Protein AF-A0A3D4UMM9-F1 (afdb_monomer_lite)

Structure (mmCIF, N/CA/C/O backbone):
data_AF-A0A3D4UMM9-F1
#
_entry.id   AF-A0A3D4UMM9-F1
#
loop_
_atom_site.group_PDB
_atom_site.id
_atom_site.type_symbol
_atom_site.label_atom_id
_atom_site.label_alt_id
_atom_site.label_comp_id
_atom_site.label_asym_id
_atom_site.label_entity_id
_atom_site.label_seq_id
_atom_site.pdbx_PDB_ins_code
_atom_site.Cartn_x
_atom_site.Cartn_y
_atom_site.Cartn_z
_atom_site.occupancy
_atom_site.B_iso_or_equiv
_atom_site.auth_seq_id
_atom_site.auth_comp_id
_atom_site.auth_asym_id
_atom_site.auth_atom_id
_atom_site.pdbx_PDB_model_num
ATOM 1 N N . MET A 1 1 ? -16.197 45.024 15.447 1.00 60.19 1 MET A N 1
ATOM 2 C CA . MET A 1 1 ? -17.043 43.822 15.650 1.00 60.19 1 MET A CA 1
ATOM 3 C C . MET A 1 1 ? -17.243 42.961 14.398 1.00 60.19 1 MET A C 1
ATOM 5 O O . MET A 1 1 ? -16.761 41.840 14.410 1.00 60.19 1 MET A O 1
ATOM 9 N N . ARG A 1 2 ? -17.871 43.421 13.297 1.00 57.34 2 ARG A N 1
ATOM 10 C CA . ARG A 1 2 ? -18.119 42.563 12.101 1.00 57.34 2 ARG A CA 1
ATOM 11 C C . ARG A 1 2 ? -16.862 41.924 11.481 1.00 57.34 2 ARG A C 1
ATOM 13 O O . ARG A 1 2 ? -16.929 40.807 10.986 1.00 57.34 2 ARG A O 1
ATOM 20 N N . GLN A 1 3 ? -15.723 42.611 11.525 1.00 61.31 3 GLN A N 1
ATOM 21 C CA . GLN A 1 3 ? -14.451 42.122 10.976 1.00 61.31 3 GLN A CA 1
ATOM 22 C C . GLN A 1 3 ? -13.797 41.044 11.864 1.00 61.31 3 GLN A C 1
ATOM 24 O O . GLN A 1 3 ? -13.242 40.081 11.352 1.00 61.31 3 GLN A O 1
ATOM 29 N N . GLN A 1 4 ? -13.956 41.152 13.187 1.00 67.88 4 GLN A N 1
ATOM 30 C CA . GLN A 1 4 ? -13.456 40.170 14.160 1.00 67.88 4 GLN A CA 1
ATOM 31 C C . GLN A 1 4 ? -14.242 38.852 14.095 1.00 67.88 4 GLN A C 1
ATOM 33 O O . GLN A 1 4 ? -13.645 37.789 14.194 1.00 67.88 4 GLN A O 1
ATOM 38 N N . ILE A 1 5 ? -15.556 38.912 13.835 1.00 71.38 5 ILE A N 1
ATOM 39 C CA . ILE A 1 5 ? -16.399 37.716 13.646 1.00 71.38 5 ILE A CA 1
ATOM 40 C C . ILE A 1 5 ? -16.002 36.952 12.373 1.00 71.38 5 ILE A C 1
ATOM 42 O O . ILE A 1 5 ? -15.966 35.728 12.383 1.00 71.38 5 ILE A O 1
ATOM 46 N N . ARG A 1 6 ? -15.648 37.655 11.286 1.00 66.69 6 ARG A N 1
ATOM 47 C CA . ARG A 1 6 ? -15.187 37.020 10.035 1.00 66.69 6 ARG A CA 1
ATOM 48 C C . ARG A 1 6 ? -13.832 36.331 10.192 1.00 66.69 6 ARG A C 1
ATOM 50 O O . ARG A 1 6 ? -13.661 35.228 9.690 1.00 66.69 6 ARG A O 1
ATOM 57 N N . ILE A 1 7 ? -12.894 36.961 10.901 1.00 71.81 7 ILE A N 1
ATOM 58 C CA . ILE A 1 7 ? -11.571 36.379 11.172 1.00 71.81 7 ILE A CA 1
ATOM 59 C C . ILE A 1 7 ? -11.702 35.163 12.099 1.00 71.81 7 ILE A C 1
ATOM 61 O O . ILE A 1 7 ? -11.123 34.122 11.814 1.00 71.81 7 ILE A O 1
ATOM 65 N N . ALA A 1 8 ? -12.519 35.254 13.153 1.00 68.12 8 ALA A N 1
ATOM 66 C CA . ALA A 1 8 ? -12.782 34.127 14.046 1.00 68.12 8 ALA A CA 1
ATOM 67 C C . ALA A 1 8 ? -13.467 32.955 13.322 1.00 68.12 8 ALA A C 1
ATOM 69 O O . ALA A 1 8 ? -13.093 31.808 13.541 1.00 68.12 8 ALA A O 1
ATOM 70 N N . ALA A 1 9 ? -14.416 33.235 12.420 1.00 66.38 9 ALA A N 1
ATOM 71 C CA . ALA A 1 9 ? -15.058 32.209 11.602 1.00 66.38 9 ALA A CA 1
ATOM 72 C C . ALA A 1 9 ? -14.062 31.519 10.657 1.00 66.38 9 ALA A C 1
ATOM 74 O O . ALA A 1 9 ? -14.084 30.298 10.570 1.00 66.38 9 ALA A O 1
ATOM 75 N N . LEU A 1 10 ? -13.157 32.275 10.020 1.00 63.69 10 LEU A N 1
ATOM 76 C CA . LEU A 1 10 ? -12.131 31.725 9.127 1.00 63.69 10 LEU A CA 1
ATOM 77 C C . LEU A 1 10 ? -11.122 30.840 9.882 1.00 63.69 10 LEU A C 1
ATOM 79 O O . LEU A 1 10 ? -10.806 29.745 9.420 1.00 63.69 10 LEU A O 1
ATOM 83 N N . ILE A 1 11 ? -10.664 31.283 11.061 1.00 63.22 11 ILE A N 1
ATOM 84 C CA . ILE A 1 11 ? -9.764 30.516 11.940 1.00 63.22 11 ILE A CA 1
ATOM 85 C C . ILE A 1 11 ? -10.460 29.248 12.451 1.00 63.22 11 ILE A C 1
ATOM 87 O O . ILE A 1 11 ? -9.853 28.180 12.453 1.00 63.22 11 ILE A O 1
ATOM 91 N N . ALA A 1 12 ? -11.740 29.333 12.824 1.00 58.06 12 ALA A N 1
ATOM 92 C CA . ALA A 1 12 ? -12.516 28.172 13.252 1.00 58.06 12 ALA A CA 1
ATOM 93 C C . ALA A 1 12 ? -12.713 27.156 12.113 1.00 58.06 12 ALA A C 1
ATOM 95 O O . ALA A 1 12 ? -12.539 25.964 12.336 1.00 58.06 12 ALA A O 1
ATOM 96 N N . THR A 1 13 ? -12.999 27.598 10.882 1.00 55.03 13 THR A N 1
ATOM 97 C CA . THR A 1 13 ? -13.103 26.685 9.728 1.00 55.03 13 THR A CA 1
ATOM 98 C C . THR A 1 13 ? -11.762 26.083 9.312 1.00 55.03 13 THR A C 1
ATOM 100 O O . THR A 1 13 ? -11.736 24.930 8.905 1.00 55.03 13 THR A O 1
ATOM 103 N N . ALA A 1 14 ? -10.649 26.811 9.453 1.00 57.31 14 ALA A N 1
ATOM 104 C CA . ALA A 1 14 ? -9.315 26.272 9.181 1.00 57.31 14 ALA A CA 1
ATOM 105 C C . ALA A 1 14 ? -8.848 25.279 10.265 1.00 57.31 14 ALA A C 1
ATOM 107 O O . ALA A 1 14 ? -8.152 24.320 9.951 1.00 57.31 14 ALA A O 1
ATOM 108 N N . GLY A 1 15 ? -9.262 25.475 11.525 1.00 52.19 15 GLY A N 1
ATOM 109 C CA . GLY A 1 15 ? -8.969 24.566 12.641 1.00 52.19 15 GLY A CA 1
ATOM 110 C C . GLY A 1 15 ? -9.854 23.314 12.703 1.00 52.19 15 GLY A C 1
ATOM 111 O O . GLY A 1 15 ? -9.473 22.340 13.345 1.00 52.19 15 GLY A O 1
ATOM 112 N N . LEU A 1 16 ? -11.013 23.313 12.031 1.00 47.97 16 LEU A N 1
ATOM 113 C CA . LEU A 1 16 ? -11.887 22.136 11.905 1.00 47.97 16 LEU A CA 1
ATOM 114 C C . LEU A 1 16 ? -11.408 21.138 10.842 1.00 47.97 16 LEU A C 1
ATOM 116 O O . LEU A 1 16 ? -11.842 19.989 10.858 1.00 47.97 16 LEU A O 1
ATOM 120 N N . CYS A 1 17 ? -10.460 21.523 9.985 1.00 48.38 17 CYS A N 1
ATOM 121 C CA . CYS A 1 17 ? -9.673 20.591 9.177 1.00 48.38 17 CYS A CA 1
ATOM 122 C C . CYS A 1 17 ? -8.574 19.950 10.035 1.00 48.38 17 CYS A C 1
ATOM 124 O O . CYS A 1 17 ? -7.409 19.945 9.636 1.00 48.38 17 CYS A O 1
ATOM 126 N N . GLY A 1 18 ? -8.941 19.480 11.238 1.00 47.91 18 GLY A N 1
ATOM 127 C CA . GLY A 1 18 ? -8.065 18.739 12.134 1.00 47.91 18 GLY A CA 1
ATOM 128 C C . GLY A 1 18 ? -7.370 17.675 11.309 1.00 47.91 18 GLY A C 1
ATOM 129 O O . GLY A 1 18 ? -8.017 16.795 10.745 1.00 47.91 18 GLY A O 1
ATOM 130 N N . THR A 1 19 ? -6.071 17.879 11.134 1.00 46.06 19 THR A N 1
ATOM 131 C CA . THR A 1 19 ? -5.217 17.135 10.226 1.00 46.06 19 THR A CA 1
ATOM 132 C C . THR A 1 19 ? -5.468 15.658 10.442 1.00 46.06 19 THR A C 1
ATOM 134 O O . THR A 1 19 ? -5.245 15.156 11.545 1.00 46.06 19 THR A O 1
ATOM 137 N N . ALA A 1 20 ? -5.910 14.958 9.402 1.00 45.16 20 ALA A N 1
ATOM 138 C CA . ALA A 1 20 ? -5.613 13.547 9.317 1.00 45.16 20 ALA A CA 1
ATOM 139 C C . ALA A 1 20 ? -4.091 13.444 9.476 1.00 45.16 20 ALA A C 1
ATOM 141 O O . ALA A 1 20 ? -3.357 13.789 8.551 1.00 45.16 20 ALA A O 1
ATOM 142 N N . ILE A 1 21 ? -3.608 13.053 10.661 1.00 55.38 21 ILE A N 1
ATOM 143 C CA . ILE A 1 21 ? -2.223 12.613 10.861 1.00 55.38 21 ILE A CA 1
ATOM 144 C C . ILE A 1 21 ? -2.166 11.218 10.240 1.00 55.38 21 ILE A C 1
ATOM 146 O O . ILE A 1 21 ? -1.999 10.205 10.905 1.00 55.38 21 ILE A O 1
ATOM 150 N N . ALA A 1 22 ? -2.444 11.163 8.942 1.00 50.31 22 ALA A N 1
ATOM 151 C CA . ALA A 1 22 ? -2.174 9.997 8.152 1.00 50.31 22 ALA A CA 1
ATOM 152 C C . ALA A 1 22 ? -0.655 9.868 8.129 1.00 50.31 22 ALA A C 1
ATOM 154 O O . ALA A 1 22 ? 0.046 10.844 7.851 1.00 50.31 22 ALA A O 1
ATOM 155 N N . GLN A 1 23 ? -0.151 8.675 8.430 1.00 67.44 23 GLN A N 1
ATOM 156 C CA . GLN A 1 23 ? 1.263 8.338 8.276 1.00 67.44 23 GLN A CA 1
ATOM 157 C C . GLN A 1 23 ? 1.583 8.175 6.784 1.00 67.44 23 GLN A C 1
ATOM 159 O O . GLN A 1 23 ? 2.020 7.126 6.328 1.00 67.44 23 GLN A O 1
ATOM 164 N N . ASP A 1 24 ? 1.307 9.215 5.999 1.00 68.88 24 ASP A N 1
ATOM 165 C CA . ASP A 1 24 ? 1.890 9.370 4.681 1.00 68.88 24 ASP A CA 1
ATOM 166 C C . ASP A 1 24 ? 3.318 9.868 4.897 1.00 68.88 24 ASP A C 1
ATOM 168 O O . ASP A 1 24 ? 3.548 10.909 5.520 1.00 68.88 24 ASP A O 1
ATOM 172 N N . SER A 1 25 ? 4.295 9.074 4.475 1.00 77.38 25 SER A N 1
ATOM 173 C CA . SER A 1 25 ? 5.679 9.522 4.491 1.00 77.38 25 SER A CA 1
ATOM 174 C C . SER A 1 25 ? 5.823 10.707 3.528 1.00 77.38 25 SER A C 1
ATOM 176 O O . SER A 1 25 ? 5.185 10.762 2.473 1.00 77.38 25 SER A O 1
ATOM 178 N N . VAL A 1 26 ? 6.634 11.684 3.925 1.00 81.25 26 VAL A N 1
ATOM 179 C CA . VAL A 1 26 ? 6.982 12.834 3.088 1.00 81.25 26 VAL A CA 1
ATOM 180 C C . VAL A 1 26 ? 8.442 12.688 2.705 1.00 81.25 26 VAL A C 1
ATOM 182 O O . VAL A 1 26 ? 9.273 12.397 3.571 1.00 81.25 26 VAL A O 1
ATOM 185 N N . SER A 1 27 ? 8.765 12.947 1.436 1.00 81.31 27 SER A N 1
ATOM 186 C CA . SER A 1 27 ? 10.154 12.973 0.980 1.00 81.31 27 SER A CA 1
ATOM 187 C C . SER A 1 27 ? 11.004 13.895 1.849 1.00 81.31 27 SER A C 1
ATOM 189 O O . SER A 1 27 ? 10.617 15.021 2.172 1.00 81.31 27 SER A O 1
ATOM 191 N N . SER A 1 28 ? 12.187 13.407 2.225 1.00 79.75 28 SER A N 1
ATOM 192 C CA . SER A 1 28 ? 13.213 14.210 2.897 1.00 79.75 28 SER A CA 1
ATOM 193 C C . SER A 1 28 ? 13.723 15.344 1.998 1.00 79.75 28 SER A C 1
ATOM 195 O O . SER A 1 28 ? 14.286 16.327 2.482 1.00 79.75 28 SER A O 1
ATOM 197 N N . ASN A 1 29 ? 13.459 15.252 0.693 1.00 79.81 29 ASN A N 1
ATOM 198 C CA . ASN A 1 29 ? 13.653 16.322 -0.261 1.00 79.81 29 ASN A CA 1
ATOM 199 C C . ASN A 1 29 ? 12.450 17.276 -0.223 1.00 79.81 29 ASN A C 1
ATOM 201 O O . ASN A 1 29 ? 11.439 17.022 -0.870 1.00 79.81 29 ASN A O 1
ATOM 205 N N . LEU A 1 30 ? 12.555 18.347 0.574 1.00 71.19 30 LEU A N 1
ATOM 206 C CA . LEU A 1 30 ? 11.525 19.342 0.933 1.00 71.19 30 LEU A CA 1
ATOM 207 C C . LEU A 1 30 ? 10.625 19.827 -0.236 1.00 71.19 30 LEU A C 1
ATOM 209 O O . LEU A 1 30 ? 10.772 20.945 -0.727 1.00 71.19 30 LEU A O 1
ATOM 213 N N . GLY A 1 31 ? 9.663 19.002 -0.658 1.00 64.81 31 GLY A N 1
ATOM 214 C CA . GLY A 1 31 ? 8.780 19.256 -1.805 1.00 64.81 31 GLY A CA 1
ATOM 215 C C . GLY A 1 31 ? 9.428 19.055 -3.184 1.00 64.81 31 GLY A C 1
ATOM 216 O O . GLY A 1 31 ? 8.849 19.471 -4.186 1.00 64.81 31 GLY A O 1
ATOM 217 N N . GLY A 1 32 ? 10.620 18.455 -3.239 1.00 74.69 32 GLY A N 1
ATOM 218 C CA . GLY A 1 32 ? 11.381 18.205 -4.461 1.00 74.69 32 GLY A CA 1
ATOM 219 C C . GLY A 1 32 ? 11.306 16.755 -4.941 1.00 74.69 32 GLY A C 1
ATOM 220 O O . GLY A 1 32 ? 10.874 15.860 -4.220 1.00 74.69 32 GLY A O 1
ATOM 221 N N . LEU A 1 33 ? 11.758 16.535 -6.175 1.00 79.88 33 LEU A N 1
ATOM 222 C CA . LEU A 1 33 ? 11.978 15.206 -6.744 1.00 79.88 33 LEU A CA 1
ATOM 223 C C . LEU A 1 33 ? 13.403 14.714 -6.445 1.00 79.88 33 LEU A C 1
ATOM 225 O O . LEU A 1 33 ? 14.329 15.530 -6.476 1.00 79.88 33 LEU A O 1
ATOM 229 N N . PRO A 1 34 ? 13.614 13.408 -6.215 1.00 79.94 34 PRO A N 1
ATOM 230 C CA . PRO A 1 34 ? 12.602 12.350 -6.230 1.00 79.94 34 PRO A CA 1
ATOM 231 C C . PRO A 1 34 ? 11.674 12.373 -5.000 1.00 79.94 34 PRO A C 1
ATOM 233 O O . PRO A 1 34 ? 12.034 12.853 -3.922 1.00 79.94 34 PRO A O 1
ATOM 236 N N . GLY A 1 35 ? 10.459 11.844 -5.188 1.00 85.62 35 GLY A N 1
ATOM 237 C CA . GLY A 1 35 ? 9.561 11.474 -4.089 1.00 85.62 35 GLY A CA 1
ATOM 238 C C . GLY A 1 35 ? 10.096 10.313 -3.248 1.00 85.62 35 GLY A C 1
ATOM 239 O O . GLY A 1 35 ? 11.160 9.778 -3.535 1.00 85.62 35 GLY A O 1
ATOM 240 N N . ASP A 1 36 ? 9.334 9.900 -2.235 1.00 88.56 36 ASP A N 1
ATOM 241 C CA . ASP A 1 36 ? 9.702 8.820 -1.306 1.00 88.56 36 ASP A CA 1
ATOM 242 C C . ASP A 1 36 ? 8.915 7.522 -1.512 1.00 88.56 36 ASP A C 1
ATOM 244 O O . ASP A 1 36 ? 8.830 6.678 -0.619 1.00 88.56 36 ASP A O 1
ATOM 248 N N . ALA A 1 37 ? 8.321 7.354 -2.689 1.00 91.94 37 ALA A N 1
ATOM 249 C CA . ALA A 1 37 ? 7.741 6.080 -3.060 1.00 91.94 37 ALA A CA 1
ATOM 250 C C . ALA A 1 37 ? 8.826 4.992 -3.141 1.00 91.94 37 ALA A C 1
ATOM 252 O O . ALA A 1 37 ? 9.994 5.251 -3.425 1.00 91.94 37 ALA A O 1
ATOM 253 N N . LEU A 1 38 ? 8.417 3.757 -2.861 1.00 93.44 38 LEU A N 1
ATOM 254 C CA . LEU A 1 38 ? 9.303 2.596 -2.858 1.00 93.44 38 LEU A CA 1
ATOM 255 C C . LEU A 1 38 ? 9.685 2.204 -4.287 1.00 93.44 38 LEU A C 1
ATOM 257 O O . LEU A 1 38 ? 8.859 2.301 -5.197 1.00 93.44 38 LEU A O 1
ATOM 261 N N . ASN A 1 39 ? 10.913 1.731 -4.481 1.00 93.50 39 ASN A N 1
ATOM 262 C CA . ASN A 1 39 ? 11.357 1.213 -5.769 1.00 93.50 39 ASN A CA 1
ATOM 263 C C . ASN A 1 39 ? 10.845 -0.229 -5.972 1.00 93.50 39 ASN A C 1
ATOM 265 O O . ASN A 1 39 ? 11.021 -1.071 -5.089 1.00 93.50 39 ASN A O 1
ATOM 269 N N . PRO A 1 40 ? 10.248 -0.567 -7.125 1.00 94.44 40 PRO A N 1
ATOM 270 C CA . PRO A 1 40 ? 9.639 -1.880 -7.313 1.00 94.44 40 PRO A CA 1
ATOM 271 C C . PRO A 1 40 ? 10.643 -3.035 -7.441 1.00 94.44 40 PRO A C 1
ATOM 273 O O . PRO A 1 40 ? 10.258 -4.187 -7.254 1.00 94.44 40 PRO A O 1
ATOM 276 N N . TRP A 1 41 ? 11.911 -2.750 -7.750 1.00 93.75 41 TRP A N 1
ATOM 277 C CA . TRP A 1 41 ? 12.957 -3.754 -7.963 1.00 93.75 41 TRP A CA 1
ATOM 278 C C . TRP A 1 41 ? 13.904 -3.915 -6.774 1.00 93.75 41 TRP A C 1
ATOM 280 O O . TRP A 1 41 ? 14.528 -4.970 -6.651 1.00 93.75 41 TRP A O 1
ATOM 290 N N . SER A 1 42 ? 14.014 -2.923 -5.886 1.00 92.06 42 SER A N 1
ATOM 291 C CA . SER A 1 42 ? 14.826 -3.024 -4.662 1.00 92.06 42 SER A CA 1
ATOM 292 C C . SER A 1 42 ? 14.002 -3.104 -3.378 1.00 92.06 42 SER A C 1
ATOM 294 O O . SER A 1 42 ? 14.424 -3.770 -2.434 1.00 92.06 42 SER A O 1
ATOM 296 N N . ASP A 1 43 ? 12.800 -2.520 -3.349 1.00 90.81 43 ASP A N 1
ATOM 297 C CA . ASP A 1 43 ? 12.025 -2.302 -2.122 1.00 90.81 43 ASP A CA 1
ATOM 298 C C . ASP A 1 43 ? 10.723 -3.122 -2.133 1.00 90.81 43 ASP A C 1
ATOM 300 O O . ASP A 1 43 ? 9.593 -2.621 -2.099 1.00 90.81 43 ASP A O 1
ATOM 304 N N . HIS A 1 44 ? 10.893 -4.444 -2.185 1.00 86.38 44 HIS A N 1
ATOM 305 C CA . HIS A 1 44 ? 9.806 -5.409 -2.389 1.00 86.38 44 HIS A CA 1
ATOM 306 C C . HIS A 1 44 ? 8.844 -5.521 -1.209 1.00 86.38 44 HIS A C 1
ATOM 308 O O . HIS A 1 44 ? 7.746 -6.044 -1.369 1.00 86.38 44 HIS A O 1
ATOM 314 N N . CYS A 1 45 ? 9.248 -5.107 -0.011 1.00 92.75 45 CYS A N 1
ATOM 315 C CA . CYS A 1 45 ? 8.476 -5.276 1.216 1.00 92.75 45 CYS A CA 1
ATOM 316 C C . CYS A 1 45 ? 8.643 -4.058 2.122 1.00 92.75 45 CYS A C 1
ATOM 318 O O . CYS A 1 45 ? 9.763 -3.605 2.343 1.00 92.75 45 CYS A O 1
ATOM 320 N N . ALA A 1 46 ? 7.545 -3.595 2.711 1.00 94.56 46 ALA A N 1
ATOM 321 C CA . ALA A 1 46 ? 7.560 -2.571 3.745 1.00 94.56 46 ALA A CA 1
ATOM 322 C C . ALA A 1 46 ? 6.441 -2.829 4.754 1.00 94.56 46 ALA A C 1
ATOM 324 O O . ALA A 1 46 ? 5.311 -3.118 4.369 1.00 94.56 46 ALA A O 1
ATOM 325 N N . ALA A 1 47 ? 6.761 -2.707 6.040 1.00 95.81 47 ALA A N 1
ATOM 326 C CA . ALA A 1 47 ? 5.808 -2.897 7.123 1.00 95.81 47 ALA A CA 1
ATOM 327 C C . ALA A 1 47 ? 5.703 -1.614 7.943 1.00 95.81 47 ALA A C 1
ATOM 329 O O . ALA A 1 47 ? 6.709 -1.135 8.471 1.00 95.81 47 ALA A O 1
ATOM 330 N N . TYR A 1 48 ? 4.502 -1.056 8.045 1.00 95.94 48 TYR A N 1
ATOM 331 C CA . TYR A 1 48 ? 4.273 0.211 8.728 1.00 95.94 48 TYR A CA 1
ATOM 332 C C . TYR A 1 48 ? 2.943 0.256 9.463 1.00 95.94 48 TYR A C 1
ATOM 334 O O . TYR A 1 48 ? 2.021 -0.511 9.190 1.00 95.94 48 TYR A O 1
ATOM 342 N N . VAL A 1 49 ? 2.876 1.161 10.428 1.00 95.62 49 VAL A N 1
ATOM 343 C CA . VAL A 1 49 ? 1.649 1.511 11.135 1.00 95.62 49 VAL A CA 1
ATOM 344 C C . VAL A 1 49 ? 0.970 2.656 10.385 1.00 95.62 49 VAL A C 1
ATOM 346 O O . VAL A 1 49 ? 1.650 3.494 9.789 1.00 95.62 49 VAL A O 1
ATOM 349 N N . VAL A 1 50 ? -0.362 2.680 10.394 1.00 93.81 50 VAL A N 1
ATOM 350 C CA . VAL A 1 50 ? -1.143 3.865 10.038 1.00 93.81 50 VAL A CA 1
ATOM 351 C C . VAL A 1 50 ? -2.309 4.042 11.004 1.00 93.81 50 VAL A C 1
ATOM 353 O O . VAL A 1 50 ? -3.086 3.118 11.241 1.00 93.81 50 VAL A O 1
ATOM 356 N N . ASP A 1 51 ? -2.433 5.243 11.559 1.00 93.50 51 ASP A N 1
ATOM 357 C CA . ASP A 1 51 ? -3.559 5.622 12.408 1.00 93.50 51 ASP A CA 1
ATOM 358 C C . ASP A 1 51 ? -4.693 6.220 11.554 1.00 93.50 51 ASP A C 1
ATOM 360 O O . ASP A 1 51 ? -4.472 7.046 10.662 1.00 93.50 51 ASP A O 1
ATOM 364 N N . LEU A 1 52 ? -5.924 5.782 11.815 1.00 92.56 52 LEU A N 1
ATOM 365 C CA . LEU A 1 52 ? -7.126 6.234 11.128 1.00 92.56 52 LEU A CA 1
ATOM 366 C C . LEU A 1 52 ? -7.482 7.660 11.551 1.00 92.56 52 LEU A C 1
ATOM 368 O O . LEU A 1 52 ? -7.656 7.963 12.732 1.00 92.56 52 LEU A O 1
ATOM 372 N N . ALA A 1 53 ? -7.700 8.525 10.565 1.00 89.75 53 ALA A N 1
ATOM 373 C CA . ALA A 1 53 ? -8.296 9.830 10.789 1.00 89.75 53 ALA A CA 1
ATOM 374 C C . ALA A 1 53 ? -9.829 9.713 10.808 1.00 89.75 53 ALA A C 1
ATOM 376 O O . ALA A 1 53 ? -10.409 9.205 9.841 1.00 89.75 53 ALA A O 1
ATOM 377 N N . PRO A 1 54 ? -10.514 10.180 11.866 1.00 90.31 54 PRO A N 1
ATOM 378 C CA . PRO A 1 54 ? -11.963 10.098 11.935 1.00 90.31 54 PRO A CA 1
ATOM 379 C C . PRO A 1 54 ? -12.623 11.141 11.025 1.00 90.31 54 PRO A C 1
ATOM 381 O O . PRO A 1 54 ? -12.298 12.327 11.065 1.00 90.31 54 PRO A O 1
ATOM 384 N N . ILE A 1 55 ? -13.616 10.711 10.252 1.00 89.38 55 ILE A N 1
ATOM 385 C CA . ILE A 1 55 ? -14.534 11.564 9.499 1.00 89.38 55 ILE A CA 1
ATOM 386 C C . ILE A 1 55 ? -15.947 11.299 10.005 1.00 89.38 55 ILE A C 1
ATOM 388 O O . ILE A 1 55 ? -16.487 10.208 9.830 1.00 89.38 55 ILE A O 1
ATOM 392 N N . THR A 1 56 ? -16.568 12.309 10.609 1.00 93.31 56 THR A N 1
ATOM 393 C CA . THR A 1 56 ? -17.958 12.227 11.067 1.00 93.31 56 THR A CA 1
ATOM 394 C C . THR A 1 56 ? -18.897 12.842 10.034 1.00 93.31 56 THR A C 1
ATOM 396 O O . THR A 1 56 ? -18.758 13.998 9.638 1.00 93.31 56 THR A O 1
ATOM 399 N N . THR A 1 57 ? -19.874 12.061 9.589 1.00 91.62 57 THR A N 1
ATOM 400 C CA . THR A 1 57 ? -20.939 12.508 8.684 1.00 91.62 57 THR A CA 1
ATOM 401 C C . THR A 1 57 ? -21.962 13.387 9.398 1.00 91.62 57 THR A C 1
ATOM 403 O O . THR A 1 57 ? -22.095 13.356 10.620 1.00 91.62 57 THR A O 1
ATOM 406 N N . SER A 1 58 ? -22.768 14.125 8.630 1.00 92.38 58 SER A N 1
ATOM 407 C CA . SER A 1 58 ? -23.856 14.958 9.168 1.00 92.38 58 SER A CA 1
ATOM 408 C C . SER A 1 58 ? -24.933 14.169 9.926 1.00 92.38 58 SER A C 1
ATOM 410 O O . SER A 1 58 ? -25.633 14.746 10.753 1.00 92.38 58 SER A O 1
ATOM 412 N N . ALA A 1 59 ? -25.052 12.861 9.676 1.00 94.56 59 ALA A N 1
ATOM 413 C CA . ALA A 1 59 ? -25.952 11.957 10.393 1.00 94.56 59 ALA A CA 1
ATOM 414 C C . ALA A 1 59 ? -25.344 11.380 11.690 1.00 94.56 59 ALA A C 1
ATOM 416 O O . ALA A 1 59 ? -25.997 10.597 12.372 1.00 94.56 59 ALA A O 1
ATOM 417 N N . GLY A 1 60 ? -24.105 11.749 12.038 1.00 93.62 60 GLY A N 1
ATOM 418 C CA . GLY A 1 60 ? -23.426 11.296 13.255 1.00 93.62 60 GLY A CA 1
ATOM 419 C C . GLY A 1 60 ? -22.660 9.976 13.121 1.00 93.62 60 GLY A C 1
ATOM 420 O O . GLY A 1 60 ? -22.122 9.497 14.114 1.00 93.62 60 GLY A O 1
ATOM 421 N N . HIS A 1 61 ? -22.569 9.386 11.922 1.00 94.31 61 HIS A N 1
ATOM 422 C CA . HIS A 1 61 ? -21.711 8.216 11.690 1.00 94.31 61 HIS A CA 1
ATOM 423 C C . HIS A 1 61 ? -20.249 8.632 11.549 1.00 94.31 61 HIS A C 1
ATOM 425 O O . HIS A 1 61 ? -19.962 9.537 10.764 1.00 94.31 61 HIS A O 1
ATOM 431 N N . THR A 1 62 ? -19.346 7.940 12.242 1.00 91.69 62 THR A N 1
ATOM 432 C CA . THR A 1 62 ? -17.895 8.140 12.140 1.00 91.69 62 THR A CA 1
ATOM 433 C C . THR A 1 62 ? -17.265 7.032 11.305 1.00 91.69 62 THR A C 1
ATOM 435 O O . THR A 1 62 ? -17.498 5.853 11.560 1.00 91.69 62 THR A O 1
ATOM 438 N N . PHE A 1 63 ? -16.447 7.424 10.336 1.00 90.88 63 PHE A N 1
ATOM 439 C CA . PHE A 1 63 ? -15.604 6.551 9.524 1.00 90.88 63 PHE A CA 1
ATOM 440 C C . PHE A 1 63 ? -14.135 6.829 9.829 1.00 90.88 63 PHE A C 1
ATOM 442 O O . PHE A 1 63 ? -13.789 7.961 10.150 1.00 90.88 63 PHE A O 1
ATOM 449 N N . GLY A 1 64 ? -13.271 5.826 9.704 1.00 90.44 64 GLY A N 1
ATOM 450 C CA . GLY A 1 64 ? -11.822 6.022 9.713 1.00 90.44 64 GLY A CA 1
ATOM 451 C C . GLY A 1 64 ? -11.275 6.075 8.290 1.00 90.44 64 GLY A C 1
ATOM 452 O O . GLY A 1 64 ? -11.702 5.295 7.439 1.00 90.44 64 GLY A O 1
ATOM 453 N N . VAL A 1 65 ? -10.339 6.985 8.026 1.00 90.56 65 VAL A N 1
ATOM 454 C CA . VAL A 1 65 ? -9.661 7.110 6.730 1.00 90.56 65 VAL A CA 1
ATOM 455 C C . VAL A 1 65 ? -8.152 7.115 6.929 1.00 90.56 65 VAL A C 1
ATOM 457 O O . VAL A 1 65 ? -7.637 7.852 7.766 1.00 90.56 65 VAL A O 1
ATOM 460 N N . ALA A 1 66 ? -7.446 6.310 6.138 1.00 89.69 66 ALA A N 1
ATOM 461 C CA . ALA A 1 66 ? -5.990 6.247 6.115 1.00 89.69 66 ALA A CA 1
ATOM 462 C C . ALA A 1 66 ? -5.470 5.817 4.731 1.00 89.69 66 ALA A C 1
ATOM 464 O O . ALA A 1 6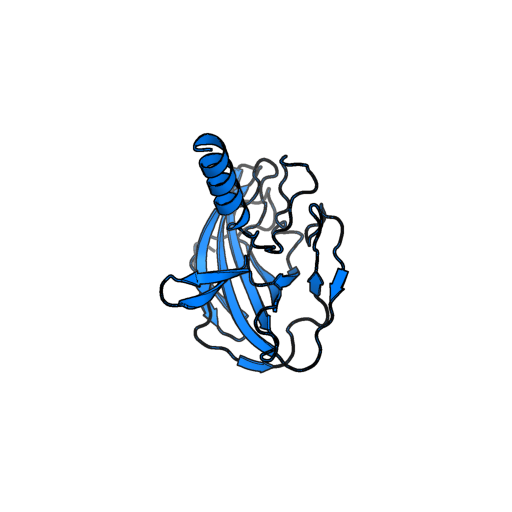6 ? -6.142 5.043 4.042 1.00 89.69 66 ALA A O 1
ATOM 465 N N . PRO A 1 67 ? -4.271 6.272 4.323 1.00 89.81 67 PRO A N 1
ATOM 466 C CA . PRO A 1 67 ? -3.577 5.734 3.163 1.00 89.81 67 PRO A CA 1
ATOM 467 C C . PRO A 1 67 ? -2.995 4.358 3.503 1.00 89.81 67 PRO A C 1
ATOM 469 O O . PRO A 1 67 ? -2.162 4.227 4.396 1.00 89.81 67 PRO A O 1
ATOM 472 N N . LEU A 1 68 ? -3.430 3.319 2.790 1.00 92.81 68 LEU A N 1
ATOM 473 C CA . LEU A 1 68 ? -2.926 1.958 3.004 1.00 92.81 68 LEU A CA 1
ATOM 474 C C . LEU A 1 68 ? -1.812 1.583 2.029 1.00 92.81 68 LEU A C 1
ATOM 476 O O . LEU A 1 68 ? -0.917 0.832 2.398 1.00 92.81 68 LEU A O 1
ATOM 480 N N . LEU A 1 69 ? -1.846 2.102 0.800 1.00 92.50 69 LEU A N 1
ATOM 481 C CA . LEU A 1 69 ? -0.850 1.844 -0.238 1.00 92.50 69 LEU A CA 1
ATOM 482 C C . LEU A 1 69 ? -0.424 3.148 -0.907 1.00 92.50 69 LEU A C 1
ATOM 484 O O . LEU A 1 69 ? -1.235 4.048 -1.119 1.00 92.50 69 LEU A O 1
ATOM 488 N N . LYS A 1 70 ? 0.852 3.191 -1.287 1.00 90.81 70 LYS A N 1
ATOM 489 C CA . LYS A 1 70 ? 1.449 4.188 -2.176 1.00 90.81 70 LYS A CA 1
ATOM 490 C C . LYS A 1 70 ? 2.021 3.443 -3.386 1.00 90.81 70 LYS A C 1
ATOM 492 O O . LYS A 1 70 ? 2.630 2.376 -3.215 1.00 90.81 70 LYS A O 1
ATOM 497 N N . SER A 1 71 ? 1.781 3.976 -4.584 1.00 93.25 71 SER A N 1
ATOM 498 C CA . SER A 1 71 ? 2.394 3.476 -5.819 1.00 93.25 71 SER A CA 1
ATOM 499 C C . SER A 1 71 ? 3.914 3.628 -5.772 1.00 93.25 71 SER A C 1
ATOM 501 O O . SER A 1 71 ? 4.449 4.400 -4.976 1.00 93.25 71 SER A O 1
ATOM 503 N N . THR A 1 72 ? 4.613 2.846 -6.581 1.00 94.62 72 THR A N 1
ATOM 504 C CA . THR A 1 72 ? 6.077 2.813 -6.620 1.00 94.62 72 THR A CA 1
ATOM 505 C C . THR A 1 72 ? 6.663 3.970 -7.416 1.00 94.62 72 THR A C 1
ATOM 507 O O . THR A 1 72 ? 5.955 4.646 -8.159 1.00 94.62 72 THR A O 1
ATOM 510 N N . GLN A 1 73 ? 7.966 4.207 -7.274 1.00 92.81 73 GLN A N 1
ATOM 511 C CA . GLN A 1 73 ? 8.719 5.126 -8.126 1.00 92.81 73 GLN A CA 1
ATOM 512 C C . GLN A 1 73 ? 9.606 4.335 -9.090 1.00 92.81 73 GLN A C 1
ATOM 514 O O . GLN A 1 73 ? 10.499 3.605 -8.660 1.00 92.81 73 GLN A O 1
ATOM 519 N N . ILE A 1 74 ? 9.381 4.520 -10.392 1.00 92.38 74 ILE A N 1
ATOM 520 C CA . ILE A 1 74 ? 10.198 3.928 -11.472 1.00 92.38 74 ILE A CA 1
ATOM 521 C C . ILE A 1 74 ? 11.002 4.962 -12.263 1.00 92.38 74 ILE A C 1
ATOM 523 O O . ILE A 1 74 ? 11.937 4.599 -12.970 1.00 92.38 74 ILE A O 1
ATOM 527 N N . ASP A 1 75 ? 10.634 6.239 -12.159 1.00 90.81 75 ASP A N 1
ATOM 528 C CA . ASP A 1 75 ? 11.335 7.358 -12.779 1.00 90.81 75 ASP A CA 1
ATOM 529 C C . ASP A 1 75 ? 11.570 8.426 -11.699 1.00 90.81 75 ASP A C 1
ATOM 531 O O . ASP A 1 75 ? 10.601 8.909 -11.103 1.00 90.81 75 ASP A O 1
ATOM 535 N N . PRO A 1 76 ? 12.829 8.804 -11.413 1.00 87.38 76 PRO A N 1
ATOM 536 C CA . PRO A 1 76 ? 13.145 9.803 -10.394 1.00 87.38 76 PRO A CA 1
ATOM 537 C C . PRO A 1 76 ? 12.607 11.207 -10.718 1.00 87.38 76 PRO A C 1
ATOM 539 O O . PRO A 1 76 ? 12.543 12.049 -9.821 1.00 87.38 76 PRO A O 1
ATOM 542 N N . ASN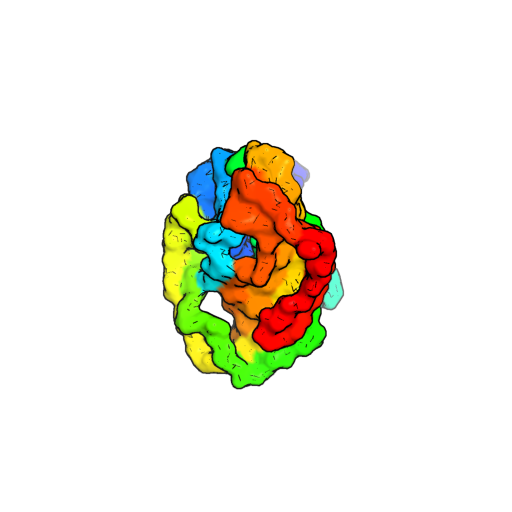 A 1 77 ? 12.207 11.476 -11.966 1.00 88.56 77 ASN A N 1
ATOM 543 C CA . ASN A 1 77 ? 11.567 12.728 -12.375 1.00 88.56 77 ASN A CA 1
ATOM 544 C C . ASN A 1 77 ? 10.069 12.782 -12.036 1.00 88.56 77 ASN A C 1
ATOM 546 O O . ASN A 1 77 ? 9.424 13.808 -12.254 1.00 88.56 77 ASN A O 1
ATOM 550 N N . PHE A 1 78 ? 9.509 11.701 -11.497 1.00 87.69 78 PHE A N 1
ATOM 551 C CA . PHE A 1 78 ? 8.140 11.646 -11.004 1.00 87.69 78 PHE A CA 1
ATOM 552 C C . PHE A 1 78 ? 8.121 11.181 -9.546 1.00 87.69 78 PHE A C 1
ATOM 554 O O . PHE A 1 78 ? 9.024 10.501 -9.053 1.00 87.69 78 PHE A O 1
ATOM 561 N N . PHE A 1 79 ? 7.084 11.578 -8.810 1.00 86.06 79 PHE A N 1
ATOM 562 C CA . PHE A 1 79 ? 6.953 11.177 -7.409 1.00 86.06 79 PHE A CA 1
ATOM 563 C C . PHE A 1 79 ? 6.643 9.685 -7.282 1.00 86.06 79 PHE A C 1
ATOM 565 O O . PHE A 1 79 ? 7.161 9.035 -6.379 1.00 86.06 79 PHE A O 1
ATOM 572 N N . ASN A 1 80 ? 5.810 9.163 -8.181 1.00 88.25 80 ASN A N 1
ATOM 573 C CA . ASN A 1 80 ? 5.293 7.804 -8.173 1.00 88.25 80 ASN A CA 1
ATOM 574 C C . ASN A 1 80 ? 4.589 7.466 -9.501 1.00 88.25 80 ASN A C 1
ATOM 576 O O . ASN A 1 80 ? 4.316 8.339 -10.326 1.00 88.25 80 ASN A O 1
ATOM 580 N N . ASN A 1 81 ? 4.262 6.189 -9.666 1.00 93.38 81 ASN A N 1
ATOM 581 C CA . ASN A 1 81 ? 3.445 5.643 -10.739 1.00 93.38 81 ASN A CA 1
ATOM 582 C C . ASN A 1 81 ? 1.960 5.961 -10.578 1.00 93.38 81 ASN A C 1
ATOM 584 O O . ASN A 1 81 ? 1.480 6.326 -9.497 1.00 93.38 81 ASN A O 1
ATOM 588 N N . LEU A 1 82 ? 1.215 5.758 -11.663 1.00 94.31 82 LEU A N 1
ATOM 589 C CA . LEU A 1 82 ? -0.229 5.932 -11.686 1.00 94.31 82 LEU A CA 1
ATOM 590 C C . LEU A 1 82 ? -0.935 4.663 -11.209 1.00 94.31 82 LEU A C 1
ATOM 592 O O . LEU A 1 82 ? -0.609 3.548 -11.616 1.00 94.31 82 LEU A O 1
ATOM 596 N N . GLY A 1 83 ? -1.939 4.849 -10.355 1.00 93.25 83 GLY A N 1
ATOM 597 C CA . GLY A 1 83 ? -2.831 3.773 -9.946 1.00 93.25 83 GLY A CA 1
ATOM 598 C C . GLY A 1 83 ? -3.810 3.373 -11.036 1.00 93.25 83 GLY A C 1
ATOM 599 O O . GLY A 1 83 ? -4.316 4.219 -11.770 1.00 93.25 83 GLY A O 1
ATOM 600 N N . SER A 1 84 ? -4.103 2.081 -11.096 1.00 93.25 84 SER A N 1
ATOM 601 C CA . SER A 1 84 ? -5.131 1.495 -11.947 1.00 93.25 84 SER A CA 1
ATOM 602 C C . SER A 1 84 ? -6.209 0.852 -11.069 1.00 93.25 84 SER A C 1
ATOM 604 O O . SER A 1 84 ? -6.912 1.537 -10.329 1.00 93.25 84 SER A O 1
ATOM 606 N N . THR A 1 85 ? -6.364 -0.465 -11.140 1.00 94.31 85 THR A N 1
ATOM 607 C CA . THR A 1 85 ? -7.403 -1.210 -10.429 1.00 94.31 85 THR A CA 1
ATOM 608 C C . THR A 1 85 ? -7.009 -1.414 -8.972 1.00 94.31 85 THR A C 1
ATOM 610 O O . THR A 1 85 ? -5.847 -1.703 -8.684 1.00 94.31 85 THR A O 1
ATOM 613 N N . VAL A 1 86 ? -7.991 -1.326 -8.075 1.00 95.31 86 VAL A N 1
ATOM 614 C CA . VAL A 1 86 ? -7.857 -1.611 -6.643 1.00 95.31 86 VAL A CA 1
ATOM 615 C C . VAL A 1 86 ? -8.853 -2.701 -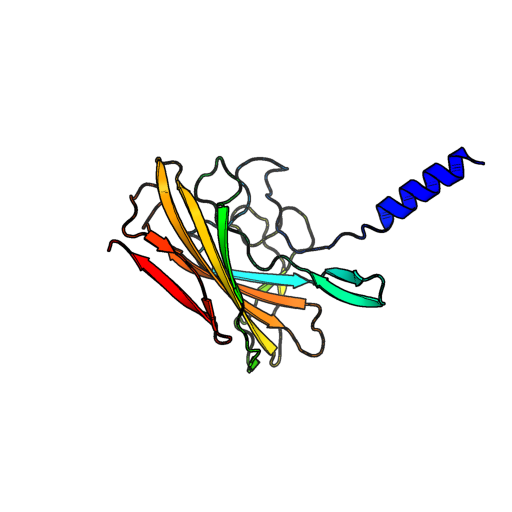6.256 1.00 95.31 86 VAL A C 1
ATOM 617 O O . VAL A 1 86 ? -9.987 -2.707 -6.735 1.00 95.31 86 VAL A O 1
ATOM 620 N N . GLY A 1 87 ? -8.431 -3.605 -5.379 1.00 96.31 87 GLY A N 1
ATOM 621 C CA . GLY A 1 87 ? -9.254 -4.656 -4.796 1.00 96.31 87 GLY A CA 1
ATOM 622 C C . GLY A 1 87 ? -9.091 -4.698 -3.280 1.00 96.31 87 GLY A C 1
ATOM 623 O O . GLY A 1 87 ? -8.021 -4.402 -2.754 1.00 96.31 87 GLY A O 1
ATOM 624 N N . ILE A 1 88 ? -10.152 -5.080 -2.579 1.00 97.81 88 ILE A N 1
ATOM 625 C CA . ILE A 1 88 ? -10.153 -5.344 -1.138 1.00 97.81 88 ILE A CA 1
ATOM 626 C C . ILE A 1 88 ? -10.817 -6.697 -0.903 1.00 97.81 88 ILE A C 1
ATOM 628 O O . ILE A 1 88 ? -11.753 -7.052 -1.625 1.00 97.81 88 ILE A O 1
ATOM 632 N N . SER A 1 89 ? -10.328 -7.459 0.072 1.00 98.12 89 SER A N 1
ATOM 633 C CA . SER A 1 89 ? -10.942 -8.731 0.434 1.00 98.12 89 SER A CA 1
ATOM 634 C C . SER A 1 89 ? -12.363 -8.512 0.952 1.00 98.12 89 SER A C 1
ATOM 636 O O . SER A 1 89 ? -12.640 -7.559 1.678 1.00 98.12 89 SER A O 1
ATOM 638 N N . THR A 1 90 ? -13.276 -9.409 0.585 1.00 96.44 90 THR A N 1
ATOM 639 C CA . THR A 1 90 ? -14.666 -9.371 1.069 1.00 96.44 90 THR A CA 1
ATOM 640 C C . THR A 1 90 ? -14.791 -9.833 2.514 1.00 96.44 90 THR A C 1
ATOM 642 O O . THR A 1 90 ? -15.699 -9.401 3.219 1.00 96.44 90 THR A O 1
ATOM 645 N N . ASP A 1 91 ? -13.875 -10.700 2.940 1.00 97.25 91 ASP A N 1
ATOM 646 C CA . ASP A 1 91 ? -13.854 -11.282 4.274 1.00 97.25 91 ASP A CA 1
ATOM 647 C C . ASP A 1 91 ? -12.818 -10.595 5.167 1.00 97.25 91 ASP A C 1
ATOM 649 O O . ASP A 1 91 ? -11.828 -10.020 4.697 1.00 97.25 91 ASP A O 1
ATOM 653 N N . VAL A 1 92 ? -13.050 -10.714 6.474 1.00 98.00 92 VAL A N 1
ATOM 654 C CA . VAL A 1 92 ? -12.107 -10.360 7.533 1.00 98.00 92 VAL A CA 1
ATOM 655 C C . VAL A 1 92 ? -11.828 -11.627 8.331 1.00 98.00 92 VAL A C 1
ATOM 657 O O . VAL A 1 92 ? -12.756 -12.257 8.841 1.00 98.00 92 VAL A O 1
ATOM 660 N N . LEU A 1 93 ? -10.560 -12.011 8.446 1.00 98.62 93 LEU A N 1
ATOM 661 C CA . LEU A 1 93 ? -10.150 -13.087 9.344 1.00 98.62 93 LEU A CA 1
ATOM 662 C C . LEU A 1 93 ? -10.062 -12.535 10.764 1.00 98.62 93 LEU A C 1
ATOM 664 O O . LEU A 1 93 ? -9.529 -11.450 10.978 1.00 98.62 93 LEU A O 1
ATOM 668 N N . SER A 1 94 ? -10.556 -13.286 11.737 1.00 98.19 94 SER A N 1
ATOM 669 C CA . SER A 1 94 ? -10.456 -12.952 13.158 1.00 98.19 94 SER A CA 1
ATOM 670 C C . SER A 1 94 ? -9.497 -13.899 13.865 1.00 98.19 94 SER A C 1
ATOM 672 O O . SER A 1 94 ? -9.399 -15.062 13.477 1.00 98.19 94 SER A O 1
ATOM 674 N N . ASP A 1 95 ? -8.887 -13.431 14.953 1.00 97.88 95 ASP A N 1
ATOM 675 C CA . ASP A 1 95 ? -8.050 -14.251 15.838 1.00 97.88 95 ASP A CA 1
ATOM 676 C C . ASP A 1 95 ? -6.826 -14.864 15.126 1.00 97.88 95 ASP A C 1
ATOM 678 O O . ASP A 1 95 ? -6.417 -15.993 15.388 1.00 97.88 95 ASP A O 1
ATOM 682 N N . VAL A 1 96 ? -6.232 -14.104 14.199 1.00 98.31 96 VAL A N 1
ATOM 683 C CA . VAL A 1 96 ? -5.024 -14.498 13.455 1.00 98.31 96 VAL A CA 1
ATOM 684 C C . VAL A 1 96 ? -3.793 -13.764 13.987 1.00 98.31 96 VAL A C 1
ATOM 686 O O . VAL A 1 96 ? -3.925 -12.650 14.488 1.00 98.31 96 VAL A O 1
ATOM 689 N N . PRO A 1 97 ? -2.576 -14.324 13.889 1.00 97.88 97 PRO A N 1
ATOM 690 C CA . PRO A 1 97 ? -1.375 -13.580 14.256 1.00 97.88 97 PRO A CA 1
ATOM 691 C C . PRO A 1 97 ? -1.185 -12.353 13.350 1.00 97.88 97 PRO A C 1
ATOM 693 O O . PRO A 1 97 ? -1.579 -12.362 12.183 1.00 97.88 97 PRO A O 1
ATOM 696 N N . PHE A 1 98 ? -0.520 -11.317 13.866 1.00 98.31 98 PHE A N 1
ATOM 697 C CA . PHE A 1 98 ? -0.035 -10.216 13.031 1.00 98.31 98 PHE A CA 1
ATOM 698 C C . PHE A 1 98 ? 0.911 -10.748 11.943 1.00 98.31 98 PHE A C 1
ATOM 700 O O . PHE A 1 98 ? 1.753 -11.612 12.200 1.00 98.31 98 PHE A O 1
ATOM 707 N N . SER A 1 99 ? 0.791 -10.214 10.727 1.00 97.62 99 SER A N 1
ATOM 708 C CA . SER A 1 99 ? 1.583 -10.635 9.560 1.00 97.62 99 SER A CA 1
ATOM 709 C C . SER A 1 99 ? 3.091 -10.416 9.731 1.00 97.62 99 SER A C 1
ATOM 711 O O . SER A 1 99 ? 3.898 -11.122 9.119 1.00 97.62 99 SER A O 1
ATOM 713 N N . ARG A 1 100 ? 3.491 -9.462 10.582 1.00 97.62 100 ARG A N 1
ATOM 714 C CA . ARG A 1 100 ? 4.880 -9.182 10.958 1.00 97.62 100 ARG A CA 1
ATOM 715 C C . ARG A 1 100 ? 5.017 -9.065 12.470 1.00 97.62 100 ARG A C 1
ATOM 717 O O . ARG A 1 100 ? 4.110 -8.630 13.169 1.00 97.62 100 ARG A O 1
ATOM 724 N N . ALA A 1 101 ? 6.209 -9.391 12.961 1.00 97.25 101 ALA A N 1
ATOM 725 C CA . ALA A 1 101 ? 6.562 -9.201 14.367 1.00 97.25 101 ALA A CA 1
ATOM 726 C C . ALA A 1 101 ? 6.843 -7.730 14.726 1.00 97.25 101 ALA A C 1
ATOM 728 O O . ALA A 1 101 ? 6.832 -7.378 15.902 1.00 97.25 101 ALA A O 1
ATOM 729 N N . SER A 1 102 ? 7.147 -6.888 13.734 1.00 96.88 102 SER A N 1
ATOM 730 C CA . SER A 1 102 ? 7.457 -5.474 13.928 1.00 96.88 102 SER A CA 1
ATOM 731 C C . SER A 1 102 ? 7.088 -4.653 12.692 1.00 96.88 102 SER A C 1
ATOM 733 O O . SER A 1 102 ? 7.195 -5.142 11.565 1.00 96.88 102 SER A O 1
ATOM 735 N N . TYR A 1 103 ? 6.662 -3.416 12.928 1.00 97.19 103 TYR A N 1
ATOM 736 C CA . TYR A 1 103 ? 6.229 -2.432 11.939 1.00 97.19 103 TYR A CA 1
ATOM 737 C C . TYR A 1 103 ? 6.886 -1.088 12.244 1.00 97.19 103 TYR A C 1
ATOM 739 O O . TYR A 1 103 ? 7.160 -0.779 13.402 1.00 97.19 103 TYR A O 1
ATOM 747 N N . MET A 1 104 ? 7.099 -0.267 11.222 1.00 95.56 104 MET A N 1
ATOM 748 C CA . MET A 1 104 ? 7.638 1.079 11.397 1.00 95.56 104 MET A CA 1
ATOM 749 C C . MET A 1 104 ? 6.516 2.091 11.635 1.00 95.56 104 MET A C 1
ATOM 751 O O . MET A 1 104 ? 5.561 2.163 10.866 1.00 95.56 104 MET A O 1
ATOM 755 N N . GLN A 1 105 ? 6.642 2.905 12.676 1.00 93.50 105 GLN A N 1
ATOM 756 C CA . GLN A 1 105 ? 5.757 4.026 12.971 1.00 93.50 105 GLN A CA 1
ATOM 757 C C . GLN A 1 105 ? 6.565 5.325 12.913 1.00 93.50 105 GLN A C 1
ATOM 759 O O . GLN A 1 105 ? 7.672 5.407 13.430 1.00 93.50 105 GLN A O 1
ATOM 764 N N . TRP A 1 106 ? 6.010 6.372 12.316 1.00 91.69 106 TRP A N 1
ATOM 765 C CA . TRP A 1 106 ? 6.584 7.716 12.367 1.00 91.69 106 TRP A CA 1
ATOM 766 C C . TRP A 1 106 ? 5.516 8.782 12.601 1.00 91.69 106 TRP A C 1
ATOM 768 O O . TRP A 1 106 ? 4.348 8.597 12.265 1.00 91.69 106 TRP A O 1
ATOM 778 N N . SER A 1 107 ? 5.925 9.907 13.181 1.00 87.56 107 SER A N 1
ATOM 779 C CA . SER A 1 107 ? 5.063 11.065 13.463 1.00 87.56 107 SER A CA 1
ATOM 780 C C . SER A 1 107 ? 5.670 12.392 12.992 1.00 87.56 107 SER A C 1
ATOM 782 O O . SER A 1 107 ? 5.103 13.458 13.228 1.00 87.56 107 SER A O 1
ATOM 784 N N . THR A 1 108 ? 6.823 12.339 12.321 1.00 84.75 108 THR A N 1
ATOM 785 C CA . THR A 1 108 ? 7.570 13.504 11.840 1.00 84.75 108 THR A CA 1
ATOM 786 C C . THR A 1 108 ? 7.722 13.458 10.321 1.00 84.75 108 THR A C 1
ATOM 788 O O . THR A 1 108 ? 7.830 12.392 9.714 1.00 84.75 108 THR A O 1
ATOM 791 N N . ALA A 1 109 ? 7.728 14.633 9.688 1.00 84.31 109 ALA A N 1
ATOM 792 C CA . ALA A 1 109 ? 7.985 14.745 8.255 1.00 84.31 109 ALA A CA 1
ATOM 793 C C . ALA A 1 109 ? 9.415 14.285 7.919 1.00 84.31 109 ALA A C 1
ATOM 795 O O . ALA A 1 109 ? 10.346 14.535 8.685 1.00 84.31 109 ALA A O 1
ATOM 796 N N . GLY A 1 110 ? 9.591 13.633 6.767 1.00 86.19 110 GLY A N 1
ATOM 797 C CA . GLY A 1 110 ? 10.880 13.078 6.340 1.00 86.19 110 GLY A CA 1
ATOM 798 C C . GLY A 1 110 ? 11.174 11.674 6.875 1.00 86.19 110 GLY A C 1
ATOM 799 O O . GLY A 1 110 ? 12.133 11.053 6.410 1.00 86.19 110 GLY A O 1
ATOM 800 N N . ALA A 1 111 ? 10.366 11.160 7.809 1.00 89.94 111 ALA A N 1
ATOM 801 C CA . ALA A 1 111 ? 10.442 9.780 8.272 1.00 89.94 111 ALA A CA 1
ATOM 802 C C . ALA A 1 111 ? 9.506 8.854 7.476 1.00 89.94 111 ALA A C 1
ATOM 804 O O . ALA A 1 111 ? 8.497 9.299 6.927 1.00 89.94 111 ALA A O 1
ATOM 805 N N . GLY A 1 112 ? 9.865 7.573 7.379 1.00 90.81 112 GLY A N 1
ATOM 806 C CA . GLY A 1 112 ? 9.154 6.623 6.527 1.00 90.81 112 GLY A CA 1
ATOM 807 C C . GLY A 1 112 ? 9.901 5.311 6.315 1.00 90.81 112 GLY A C 1
ATOM 808 O O . GLY A 1 112 ? 10.880 5.010 6.999 1.00 90.81 112 GLY A O 1
ATOM 809 N N . VAL A 1 113 ? 9.404 4.524 5.360 1.00 91.44 113 VAL A N 1
ATOM 810 C CA . VAL A 1 113 ? 9.921 3.187 5.017 1.00 91.44 113 VAL A CA 1
ATOM 811 C C . VAL A 1 113 ? 10.789 3.162 3.759 1.00 91.44 113 VAL A C 1
ATOM 813 O O . VAL A 1 113 ? 11.397 2.133 3.478 1.00 91.44 113 VAL A O 1
ATOM 816 N N . SER A 1 114 ? 10.861 4.260 3.002 1.00 90.25 114 SER A N 1
ATOM 817 C CA . SER A 1 114 ? 11.781 4.359 1.866 1.00 90.25 114 SER A CA 1
ATOM 818 C C . SER A 1 114 ? 13.208 4.608 2.343 1.00 90.25 114 SER A C 1
ATOM 820 O O . SER A 1 114 ? 13.437 5.245 3.372 1.00 90.25 114 SER A O 1
ATOM 822 N N . ALA A 1 115 ? 14.188 4.147 1.564 1.00 87.00 115 ALA A N 1
ATOM 823 C CA . ALA A 1 115 ? 15.608 4.338 1.848 1.00 87.00 115 ALA A CA 1
ATOM 824 C C . ALA A 1 115 ? 16.030 5.822 1.920 1.00 87.00 115 ALA A C 1
ATOM 826 O O . ALA A 1 115 ? 17.072 6.136 2.492 1.00 87.00 115 ALA A O 1
ATOM 827 N N . GLN A 1 116 ? 15.238 6.738 1.351 1.00 86.56 116 GLN A N 1
ATOM 828 C CA . GLN A 1 116 ? 15.488 8.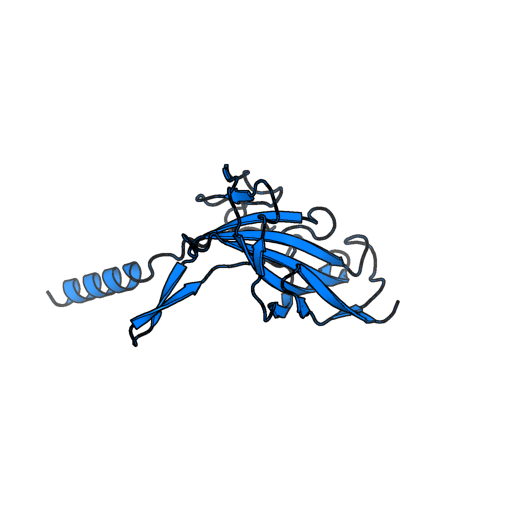184 1.416 1.00 86.56 116 GLN A CA 1
ATOM 829 C C . GLN A 1 116 ? 14.981 8.836 2.709 1.00 86.56 116 GLN A C 1
ATOM 831 O O . GLN A 1 116 ? 15.310 9.995 2.990 1.00 86.56 116 GLN A O 1
ATOM 836 N N . ASN A 1 117 ? 14.151 8.134 3.481 1.00 89.56 117 ASN A N 1
ATOM 837 C CA . ASN A 1 117 ? 13.595 8.655 4.716 1.00 89.56 117 ASN A CA 1
ATOM 838 C C . ASN A 1 117 ? 14.520 8.393 5.908 1.00 89.56 117 ASN A C 1
ATOM 840 O O . ASN A 1 117 ? 15.312 7.451 5.935 1.00 89.56 117 ASN A O 1
ATOM 844 N N . THR A 1 118 ? 14.354 9.202 6.954 1.00 90.88 118 THR A N 1
ATOM 845 C CA . THR A 1 118 ? 14.826 8.798 8.282 1.00 90.88 118 THR A CA 1
ATOM 846 C C . THR A 1 118 ? 13.960 7.638 8.771 1.00 90.88 118 THR A C 1
ATOM 848 O O . THR A 1 118 ? 12.736 7.670 8.645 1.00 90.88 118 THR A O 1
ATOM 851 N N . MET A 1 119 ? 14.579 6.597 9.319 1.00 88.81 119 MET A N 1
ATOM 852 C CA . MET A 1 119 ? 13.837 5.442 9.819 1.00 88.81 119 MET A CA 1
ATOM 853 C C . MET A 1 119 ? 12.913 5.851 10.978 1.00 88.81 119 MET A C 1
ATOM 855 O O . MET A 1 119 ? 13.306 6.644 11.832 1.00 88.81 119 MET A O 1
ATOM 859 N N . GLY A 1 120 ? 11.686 5.323 10.984 1.00 89.94 120 GLY A N 1
ATOM 860 C CA . GLY A 1 120 ? 10.745 5.502 12.092 1.00 89.94 120 GLY A CA 1
ATOM 861 C C . GLY A 1 120 ? 11.108 4.687 13.340 1.00 89.94 120 GLY A C 1
ATOM 862 O O . GLY A 1 120 ? 12.154 4.043 13.408 1.00 89.94 120 GLY A O 1
ATOM 863 N N . ASP A 1 121 ? 10.192 4.657 14.299 1.00 93.38 121 ASP A N 1
ATOM 864 C CA . ASP A 1 121 ? 10.271 3.820 15.492 1.00 93.38 121 ASP A CA 1
ATOM 865 C C . ASP A 1 121 ? 9.636 2.449 15.237 1.00 93.38 121 ASP A C 1
ATOM 867 O O . ASP A 1 121 ? 8.582 2.334 14.608 1.00 93.38 121 ASP A O 1
ATOM 871 N N . ALA A 1 122 ? 10.267 1.391 15.741 1.00 95.75 122 ALA A N 1
ATOM 872 C CA . ALA A 1 122 ? 9.737 0.039 15.634 1.00 95.75 122 ALA A CA 1
ATOM 873 C C . ALA A 1 122 ? 8.610 -0.196 16.654 1.00 95.75 122 ALA A C 1
ATOM 875 O O . ALA A 1 122 ? 8.778 0.024 17.855 1.00 95.75 122 ALA A O 1
ATOM 876 N N . VAL A 1 123 ? 7.481 -0.714 16.177 1.00 95.50 123 VAL A N 1
ATOM 877 C CA . VAL A 1 123 ? 6.323 -1.119 16.979 1.00 95.50 123 VAL A CA 1
ATOM 878 C C . VAL A 1 123 ? 6.093 -2.608 16.790 1.00 95.50 123 VAL A C 1
ATOM 880 O O . VAL A 1 123 ? 5.959 -3.084 15.665 1.00 95.50 123 VAL A O 1
ATOM 883 N N . SER A 1 124 ? 6.014 -3.342 17.894 1.00 97.31 124 SER A N 1
ATOM 884 C CA . SER A 1 124 ? 5.769 -4.784 17.887 1.00 97.31 124 SER A CA 1
ATOM 885 C C . SER A 1 124 ? 4.418 -5.073 18.538 1.00 97.31 124 SER A C 1
ATOM 887 O O . SER A 1 124 ? 4.334 -5.048 19.770 1.00 97.31 124 SER A O 1
ATOM 889 N N . PRO A 1 125 ? 3.348 -5.294 17.752 1.00 96.62 125 PRO A N 1
ATOM 890 C CA . PRO A 1 125 ? 2.054 -5.645 18.316 1.00 96.62 125 PRO A CA 1
ATOM 891 C C . PRO A 1 125 ? 2.112 -7.021 18.991 1.00 96.62 125 PRO A C 1
ATOM 893 O O . PRO A 1 125 ? 2.964 -7.858 18.691 1.00 96.62 125 PRO A O 1
ATOM 896 N N . THR A 1 126 ? 1.191 -7.253 19.922 1.00 95.25 126 THR A N 1
ATOM 897 C CA . THR A 1 126 ? 1.082 -8.517 20.663 1.00 95.25 126 THR A CA 1
ATOM 898 C C . THR A 1 126 ? -0.338 -9.053 20.578 1.00 95.25 126 THR A C 1
ATOM 900 O O . THR A 1 126 ? -1.263 -8.298 20.295 1.00 95.25 126 THR A O 1
ATOM 903 N N . GLY A 1 127 ? -0.514 -10.346 20.845 1.00 95.19 127 GLY A N 1
ATOM 904 C CA . GLY A 1 127 ? -1.816 -11.000 20.731 1.00 95.19 127 GLY A CA 1
ATOM 905 C C . GLY A 1 127 ? -2.197 -11.306 19.283 1.00 95.19 127 GLY A C 1
ATOM 906 O O . GLY A 1 127 ? -1.332 -11.414 18.410 1.00 95.19 127 GLY A O 1
ATOM 907 N N . ASN A 1 128 ? -3.500 -11.463 19.060 1.00 97.44 128 ASN A N 1
ATOM 908 C CA . ASN A 1 128 ? -4.075 -11.783 17.762 1.00 97.44 128 ASN A CA 1
ATOM 909 C C . ASN A 1 128 ? -4.823 -10.571 17.195 1.00 97.44 128 ASN A C 1
ATOM 911 O O . ASN A 1 128 ? -5.360 -9.743 17.928 1.00 97.44 128 ASN A O 1
ATOM 915 N N . ALA A 1 129 ? -4.863 -10.492 15.875 1.00 98.12 129 ALA A N 1
ATOM 916 C CA . ALA A 1 129 ? -5.449 -9.420 15.102 1.00 98.12 129 ALA A CA 1
ATOM 917 C C . ALA A 1 129 ? -6.729 -9.869 14.388 1.00 98.12 129 ALA A C 1
ATOM 919 O O . ALA A 1 129 ? -6.986 -11.057 14.169 1.00 98.12 129 ALA A O 1
ATOM 920 N N . SER A 1 130 ? -7.503 -8.878 13.962 1.00 98.62 130 SER A N 1
ATOM 921 C CA . SER A 1 130 ? -8.368 -9.007 12.793 1.00 98.62 130 SER A CA 1
ATOM 922 C C . SER A 1 130 ? -7.575 -8.643 11.537 1.00 98.62 130 SER A C 1
ATOM 924 O O . SER A 1 130 ? -6.684 -7.794 11.595 1.00 98.62 130 SER A O 1
ATOM 926 N N . GLN A 1 131 ? -7.862 -9.292 10.411 1.00 98.50 131 GLN A N 1
ATOM 927 C CA . GLN A 1 131 ? -7.093 -9.162 9.178 1.00 98.50 131 GLN A CA 1
ATOM 928 C C . GLN A 1 131 ? -7.989 -9.054 7.951 1.00 98.50 131 GLN A C 1
ATOM 930 O O . GLN A 1 131 ? -8.881 -9.873 7.752 1.00 98.50 131 GLN A O 1
ATOM 935 N N . PHE A 1 132 ? -7.671 -8.109 7.079 1.00 98.56 132 PHE A N 1
ATOM 936 C CA . PHE A 1 132 ? -8.149 -8.073 5.701 1.00 98.56 132 PHE A CA 1
ATOM 937 C C . PHE A 1 132 ? -6.964 -7.806 4.773 1.00 98.56 132 PHE A C 1
ATOM 939 O O . PHE A 1 132 ? -5.842 -7.570 5.230 1.00 98.56 132 PHE A O 1
ATOM 946 N N . ALA A 1 133 ? -7.192 -7.849 3.467 1.00 98.50 133 ALA A N 1
ATOM 947 C CA . ALA A 1 133 ? -6.148 -7.565 2.498 1.00 98.50 133 ALA A CA 1
ATOM 948 C C . ALA A 1 133 ? -6.628 -6.605 1.418 1.00 98.50 133 ALA A C 1
ATOM 950 O O . ALA A 1 133 ? -7.821 -6.500 1.127 1.00 98.50 133 ALA A O 1
ATOM 951 N N . ILE A 1 134 ? -5.671 -5.913 0.813 1.00 97.88 134 ILE A N 1
ATOM 952 C CA . ILE A 1 134 ? -5.885 -5.004 -0.308 1.00 97.88 134 ILE A CA 1
ATOM 953 C C . ILE A 1 134 ? -4.876 -5.294 -1.416 1.00 97.88 134 ILE A C 1
ATOM 955 O O . ILE A 1 134 ? -3.749 -5.716 -1.160 1.00 97.88 134 ILE A O 1
ATOM 959 N N . GLY A 1 135 ? -5.291 -5.054 -2.651 1.00 97.19 135 GLY A N 1
ATOM 960 C CA . GLY A 1 135 ? -4.474 -5.172 -3.847 1.00 97.19 135 GLY A CA 1
ATOM 961 C C . GLY A 1 135 ? -4.617 -3.928 -4.712 1.00 97.19 135 GLY A C 1
ATOM 962 O O . GLY A 1 135 ? -5.673 -3.297 -4.745 1.00 97.19 135 GLY A O 1
ATOM 963 N N . TRP A 1 136 ? -3.552 -3.572 -5.414 1.00 95.00 136 TRP A N 1
ATOM 964 C CA . TRP A 1 136 ? -3.468 -2.399 -6.269 1.00 95.00 136 TRP A CA 1
ATOM 965 C C . TRP A 1 136 ? -2.612 -2.735 -7.487 1.00 95.00 136 TRP A C 1
ATOM 967 O O . TRP A 1 136 ? -1.509 -3.257 -7.349 1.00 95.00 136 TRP A O 1
ATOM 977 N N . SER A 1 137 ? -3.101 -2.402 -8.674 1.00 96.62 137 SER A N 1
ATOM 978 C CA . SER A 1 137 ? -2.312 -2.434 -9.908 1.00 96.62 137 SER A CA 1
ATOM 979 C C . SER A 1 137 ? -1.875 -1.022 -10.278 1.00 96.62 137 SER A C 1
ATOM 981 O O . SER A 1 137 ? -2.616 -0.059 -10.077 1.00 96.62 137 SER A O 1
ATOM 983 N N . GLU A 1 138 ? -0.673 -0.884 -10.810 1.00 96.19 138 GLU A N 1
ATOM 984 C CA . GLU A 1 138 ? -0.098 0.396 -11.215 1.00 96.19 138 GLU A CA 1
ATOM 985 C C . GLU A 1 138 ? 0.585 0.294 -12.573 1.00 96.19 138 GLU A C 1
ATOM 987 O O . GLU A 1 138 ? 0.939 -0.795 -13.026 1.00 96.19 138 GLU A O 1
ATOM 992 N N . PHE A 1 139 ? 0.765 1.441 -13.219 1.00 95.88 139 PHE A N 1
ATOM 993 C CA . PHE A 1 139 ? 1.438 1.533 -14.504 1.00 95.88 139 PHE A CA 1
ATOM 994 C C . PHE A 1 139 ? 2.216 2.839 -14.639 1.00 95.88 139 PHE A C 1
ATOM 996 O O . PHE A 1 139 ? 1.952 3.828 -13.947 1.00 95.88 139 PHE A O 1
ATOM 1003 N N . GLY A 1 140 ? 3.168 2.834 -15.565 1.00 95.31 140 GLY A N 1
ATOM 1004 C CA . GLY A 1 140 ? 3.973 3.998 -15.890 1.00 95.31 140 GLY A CA 1
ATOM 1005 C C . GLY A 1 140 ? 4.941 3.725 -17.032 1.00 95.31 140 GLY A C 1
ATOM 1006 O O . GLY A 1 140 ? 4.856 2.707 -17.719 1.00 95.31 140 GLY A O 1
ATOM 1007 N N . THR A 1 141 ? 5.870 4.655 -17.214 1.00 94.88 141 THR A N 1
ATOM 1008 C CA . THR A 1 141 ? 6.990 4.530 -18.144 1.00 94.88 141 THR A CA 1
ATOM 1009 C C . THR A 1 141 ? 8.270 4.771 -17.359 1.00 94.88 141 THR A C 1
ATOM 1011 O O . THR A 1 141 ? 8.340 5.724 -16.582 1.00 94.88 141 THR A O 1
ATOM 1014 N N . THR A 1 142 ? 9.255 3.890 -17.503 1.00 94.19 142 THR A N 1
ATOM 1015 C CA . THR A 1 142 ? 10.539 4.029 -16.811 1.00 94.19 142 THR A CA 1
ATOM 1016 C C . THR A 1 142 ? 11.335 5.203 -17.383 1.00 94.19 142 THR A C 1
ATOM 1018 O O . THR A 1 142 ? 11.066 5.681 -18.488 1.00 94.19 142 THR A O 1
ATOM 1021 N N . ALA A 1 143 ? 12.384 5.632 -16.677 1.00 91.81 143 ALA A N 1
ATOM 1022 C CA . ALA A 1 143 ? 13.293 6.663 -17.185 1.00 91.81 143 ALA A CA 1
ATOM 1023 C C . ALA A 1 143 ? 13.997 6.265 -18.503 1.00 91.81 143 ALA A C 1
ATOM 1025 O O . ALA A 1 143 ? 14.429 7.135 -19.259 1.00 91.81 143 ALA A O 1
ATOM 1026 N N . ALA A 1 144 ? 14.106 4.961 -18.790 1.00 93.19 144 ALA A N 1
ATOM 1027 C CA . ALA A 1 144 ? 14.645 4.439 -20.046 1.00 93.19 144 ALA A CA 1
ATOM 1028 C C . ALA A 1 144 ? 13.623 4.450 -21.202 1.00 93.19 144 ALA A C 1
ATOM 1030 O O . ALA A 1 144 ? 13.995 4.183 -22.341 1.00 93.19 144 ALA A O 1
ATOM 1031 N N . GLY A 1 145 ? 12.360 4.796 -20.931 1.00 93.81 145 GLY A N 1
ATOM 1032 C CA . GLY A 1 145 ? 11.279 4.789 -21.916 1.00 93.81 145 GLY A CA 1
ATOM 1033 C C . GLY A 1 145 ? 10.535 3.457 -22.023 1.00 93.81 145 GLY A C 1
ATOM 1034 O O . GLY A 1 145 ? 9.730 3.303 -22.939 1.00 93.81 145 GLY A O 1
ATOM 1035 N N . GLU A 1 146 ? 10.773 2.519 -21.104 1.00 94.50 146 GLU A N 1
ATOM 1036 C CA . GLU A 1 146 ? 10.147 1.194 -21.117 1.00 94.50 146 GLU A CA 1
ATOM 1037 C C . GLU A 1 146 ? 8.774 1.215 -20.435 1.00 94.50 146 GLU A C 1
ATOM 1039 O O . GLU A 1 146 ? 8.536 1.974 -19.490 1.00 94.50 146 GLU A O 1
ATOM 1044 N N . SER A 1 147 ? 7.855 0.376 -20.909 1.00 94.31 147 SER A N 1
ATOM 1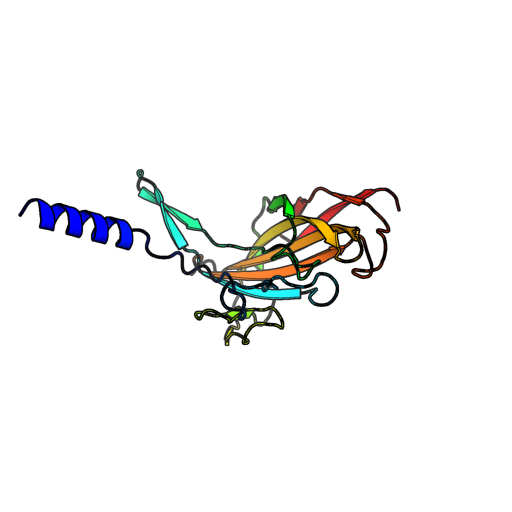045 C CA . SER A 1 147 ? 6.530 0.218 -20.304 1.00 94.31 147 SER A CA 1
ATOM 1046 C C . SER A 1 147 ? 6.624 -0.537 -18.977 1.00 94.31 147 SER A C 1
ATOM 1048 O O . SER A 1 147 ? 7.315 -1.548 -18.868 1.00 94.31 147 SER A O 1
ATOM 1050 N N . TYR A 1 148 ? 5.908 -0.060 -17.959 1.00 96.06 148 TYR A N 1
ATOM 1051 C CA . TYR A 1 148 ? 5.884 -0.670 -16.633 1.00 96.06 148 TYR A CA 1
ATOM 1052 C C . TYR A 1 148 ? 4.459 -0.986 -16.182 1.00 96.06 148 TYR A C 1
ATOM 1054 O O . TYR A 1 148 ? 3.573 -0.125 -16.223 1.00 96.06 148 TYR A O 1
ATOM 1062 N N . ASN A 1 149 ? 4.263 -2.196 -15.656 1.00 95.62 149 ASN A N 1
ATOM 1063 C CA . ASN A 1 149 ? 3.101 -2.586 -14.867 1.00 95.62 149 ASN A CA 1
ATOM 1064 C C . ASN A 1 149 ? 3.545 -3.277 -13.574 1.00 95.62 149 ASN A C 1
ATOM 1066 O O . ASN A 1 149 ? 4.411 -4.156 -13.580 1.00 95.62 149 ASN A O 1
ATOM 1070 N N . GLY A 1 150 ? 2.900 -2.910 -12.470 1.00 96.19 150 GLY A N 1
ATOM 1071 C CA . GLY A 1 150 ? 3.186 -3.439 -11.142 1.00 96.19 150 GLY A CA 1
ATOM 1072 C C . GLY A 1 150 ? 1.929 -3.900 -10.420 1.00 96.19 150 GLY A C 1
ATOM 1073 O O . GLY A 1 150 ? 0.850 -3.331 -10.589 1.00 96.19 150 GLY A O 1
ATOM 1074 N N . MET A 1 151 ? 2.090 -4.924 -9.588 1.00 97.38 151 MET A N 1
ATOM 1075 C CA . MET A 1 151 ? 1.069 -5.434 -8.680 1.00 97.38 151 MET A CA 1
ATOM 1076 C C . MET A 1 151 ? 1.562 -5.275 -7.248 1.00 97.38 151 MET A C 1
ATOM 1078 O O . MET A 1 151 ? 2.572 -5.864 -6.862 1.00 97.38 151 MET A O 1
ATOM 1082 N N . ILE A 1 152 ? 0.839 -4.492 -6.453 1.00 97.12 152 ILE A N 1
ATOM 1083 C CA . ILE A 1 152 ? 1.110 -4.244 -5.039 1.00 97.12 152 ILE A CA 1
ATOM 1084 C C . ILE A 1 152 ? 0.004 -4.908 -4.223 1.00 97.12 152 ILE A C 1
ATOM 1086 O O . ILE A 1 152 ? -1.179 -4.728 -4.505 1.00 97.12 152 ILE A O 1
ATOM 1090 N N . GLY A 1 153 ? 0.377 -5.653 -3.190 1.00 97.31 153 GLY A N 1
ATOM 1091 C CA . GLY A 1 153 ? -0.553 -6.186 -2.200 1.00 97.31 153 GLY A CA 1
ATOM 1092 C C . GLY A 1 153 ? -0.210 -5.687 -0.805 1.00 97.31 153 GLY A C 1
ATOM 1093 O O . GLY A 1 153 ? 0.939 -5.341 -0.528 1.00 97.31 153 GLY A O 1
ATOM 1094 N N . ALA A 1 154 ? -1.186 -5.677 0.094 1.00 97.94 154 ALA A N 1
ATOM 1095 C CA . ALA A 1 154 ? -0.914 -5.579 1.517 1.00 97.94 154 ALA A CA 1
ATOM 1096 C C . ALA A 1 154 ? -1.860 -6.444 2.341 1.00 97.94 154 ALA A C 1
ATOM 1098 O O . ALA A 1 154 ? -3.061 -6.510 2.072 1.00 97.94 154 ALA A O 1
ATOM 1099 N N . ILE A 1 155 ? -1.299 -7.049 3.384 1.00 98.44 155 ILE A N 1
ATOM 1100 C CA . ILE A 1 155 ? -2.069 -7.586 4.502 1.00 98.44 155 ILE A CA 1
ATOM 1101 C C . ILE A 1 155 ? -2.218 -6.464 5.526 1.00 98.44 155 ILE A C 1
ATOM 1103 O O . ILE A 1 155 ? -1.233 -5.819 5.886 1.00 98.44 155 ILE A O 1
ATOM 1107 N N . VAL A 1 156 ? -3.444 -6.230 5.988 1.00 98.38 156 VAL A N 1
ATOM 1108 C CA . VAL A 1 156 ? -3.756 -5.208 6.986 1.00 98.38 156 VAL A CA 1
ATOM 1109 C C . VAL A 1 156 ? -4.305 -5.886 8.229 1.00 98.38 156 VAL A C 1
ATOM 1111 O O . VAL A 1 156 ? -5.368 -6.505 8.195 1.00 98.38 156 VAL A O 1
ATOM 1114 N N . ASN A 1 157 ? -3.570 -5.762 9.329 1.00 98.62 157 ASN A N 1
ATOM 1115 C CA . ASN A 1 157 ? -3.963 -6.248 10.642 1.00 98.62 157 ASN A CA 1
ATOM 1116 C C . ASN A 1 157 ? -4.421 -5.086 11.534 1.00 98.62 157 ASN A C 1
ATOM 1118 O O . ASN A 1 157 ? -3.913 -3.974 11.413 1.00 98.62 157 ASN A O 1
ATOM 1122 N N . TYR A 1 158 ? -5.338 -5.342 12.463 1.00 98.12 158 TYR A N 1
ATOM 1123 C CA . TYR A 1 158 ? -5.678 -4.416 13.546 1.00 98.12 158 TYR A CA 1
ATOM 1124 C C . TYR A 1 158 ? -6.075 -5.180 14.809 1.00 98.12 158 TYR A C 1
ATOM 1126 O O . TYR A 1 158 ? -6.596 -6.296 14.735 1.00 98.12 158 TYR A O 1
ATOM 1134 N N . ASP A 1 159 ? -5.831 -4.581 15.972 1.00 97.44 159 ASP A N 1
ATOM 1135 C CA . ASP A 1 159 ? -6.348 -5.098 17.238 1.00 97.44 159 ASP A CA 1
ATOM 1136 C C . ASP A 1 159 ? -7.855 -4.784 17.302 1.00 97.44 159 ASP A C 1
ATOM 1138 O O . ASP A 1 159 ? -8.232 -3.617 17.199 1.00 97.44 159 ASP A O 1
ATOM 1142 N N . PRO A 1 160 ? -8.755 -5.772 17.457 1.00 94.94 160 PRO A N 1
ATOM 1143 C CA . PRO A 1 160 ? -10.191 -5.501 17.518 1.00 94.94 160 PRO A CA 1
ATOM 1144 C C . PRO A 1 160 ? -10.604 -4.622 18.714 1.00 94.94 160 PRO A C 1
ATOM 1146 O O . PRO A 1 160 ? -11.691 -4.045 18.685 1.00 94.94 160 PRO A O 1
ATOM 1149 N N . SER A 1 161 ? -9.766 -4.509 19.751 1.00 94.81 161 SER A N 1
ATOM 1150 C CA . SER A 1 161 ? -9.968 -3.587 20.875 1.00 94.81 161 SER A CA 1
ATOM 1151 C C . SER A 1 161 ? -9.494 -2.153 20.595 1.00 94.81 161 SER A C 1
ATOM 1153 O O . SER A 1 161 ? -9.964 -1.227 21.258 1.00 94.81 161 SER A O 1
ATOM 1155 N N . ASP A 1 162 ? -8.648 -1.955 19.579 1.00 93.38 162 ASP A N 1
ATOM 1156 C CA . ASP A 1 162 ? -8.209 -0.653 19.065 1.00 93.38 162 ASP A CA 1
ATOM 1157 C C . ASP A 1 162 ? -8.158 -0.656 17.528 1.00 93.38 162 ASP A C 1
ATOM 1159 O O . ASP A 1 162 ? -7.104 -0.700 16.890 1.00 93.38 162 ASP A O 1
ATOM 1163 N N . ALA A 1 163 ? -9.339 -0.592 16.912 1.00 92.94 163 ALA A N 1
ATOM 1164 C CA . ALA A 1 163 ? -9.474 -0.595 15.457 1.00 92.94 163 ALA A CA 1
ATOM 1165 C C . ALA A 1 163 ? -9.049 0.729 14.788 1.00 92.94 163 ALA A C 1
ATOM 1167 O O . ALA A 1 163 ? -9.144 0.847 13.567 1.00 92.94 163 ALA A O 1
ATOM 1168 N N . ASN A 1 164 ? -8.598 1.732 15.555 1.00 93.50 164 ASN A N 1
ATOM 1169 C CA . ASN A 1 164 ? -8.123 2.999 14.994 1.00 93.50 164 ASN A CA 1
ATOM 1170 C C . ASN A 1 164 ? -6.701 2.898 14.446 1.00 93.50 164 ASN A C 1
ATOM 1172 O O . ASN A 1 164 ? -6.285 3.778 13.697 1.00 93.50 164 ASN A O 1
ATOM 1176 N N . ARG A 1 165 ? -5.962 1.848 14.803 1.00 95.12 165 ARG A N 1
ATOM 1177 C CA . ARG A 1 165 ? -4.599 1.622 14.346 1.00 95.12 165 ARG A CA 1
ATOM 1178 C C . ARG A 1 165 ? -4.533 0.411 13.435 1.00 95.12 165 ARG A C 1
ATOM 1180 O O . ARG A 1 165 ? -4.918 -0.694 13.811 1.00 95.12 165 ARG A O 1
ATOM 1187 N N . LEU A 1 166 ? -3.981 0.620 12.248 1.00 97.19 166 LEU A N 1
ATOM 1188 C CA . LEU A 1 166 ? -3.768 -0.423 11.260 1.00 97.19 166 LEU A CA 1
ATOM 1189 C C . LEU A 1 166 ? -2.277 -0.742 11.141 1.00 97.19 166 LEU A C 1
ATOM 1191 O O . LEU A 1 166 ? -1.424 0.143 11.171 1.00 97.19 166 LEU A O 1
ATOM 1195 N N . PHE A 1 167 ? -1.974 -2.021 10.969 1.00 97.81 167 PHE A N 1
ATOM 1196 C CA . PHE A 1 167 ? -0.636 -2.564 10.778 1.00 97.81 167 PHE A CA 1
ATOM 1197 C C . PHE A 1 167 ? -0.565 -3.162 9.377 1.00 97.81 167 PHE A C 1
ATOM 1199 O O . PHE A 1 167 ? -1.195 -4.181 9.091 1.00 97.81 167 PHE A O 1
ATOM 1206 N N . VAL A 1 168 ? 0.166 -2.502 8.488 1.00 97.69 168 VAL A N 1
ATOM 1207 C CA . VAL A 1 168 ? 0.190 -2.790 7.054 1.00 97.69 168 VAL A CA 1
ATOM 1208 C C . VAL A 1 168 ? 1.491 -3.508 6.702 1.00 97.69 168 VAL A C 1
ATOM 1210 O O . VAL A 1 168 ? 2.568 -2.955 6.902 1.00 97.69 168 VAL A O 1
ATOM 1213 N N . ASP A 1 169 ? 1.406 -4.725 6.160 1.00 97.56 169 ASP A N 1
ATOM 1214 C CA . ASP A 1 169 ? 2.515 -5.438 5.505 1.00 97.56 169 ASP A CA 1
ATOM 1215 C C . ASP A 1 169 ? 2.339 -5.341 3.988 1.00 97.56 169 ASP A C 1
ATOM 1217 O O . ASP A 1 169 ? 1.647 -6.158 3.377 1.00 97.56 169 ASP A O 1
ATOM 1221 N N . ARG A 1 170 ? 2.944 -4.313 3.389 1.00 96.25 170 ARG A N 1
ATOM 1222 C CA . ARG A 1 170 ? 2.934 -4.050 1.947 1.00 96.25 170 ARG A CA 1
ATOM 1223 C C . ARG A 1 170 ? 4.004 -4.878 1.246 1.00 96.25 170 ARG A C 1
ATOM 1225 O O . ARG A 1 170 ? 5.159 -4.908 1.677 1.00 96.25 170 ARG A O 1
ATOM 1232 N N . ARG A 1 171 ? 3.656 -5.453 0.094 1.00 96.06 171 ARG A N 1
ATOM 1233 C CA . ARG A 1 171 ? 4.571 -6.199 -0.774 1.00 96.06 171 ARG A CA 1
ATOM 1234 C C . ARG A 1 171 ? 4.366 -5.880 -2.251 1.00 96.06 171 ARG A C 1
ATOM 1236 O O . ARG A 1 171 ? 3.235 -5.708 -2.702 1.00 96.06 171 ARG A O 1
ATOM 1243 N N . MET A 1 172 ? 5.459 -5.876 -3.005 1.00 96.44 172 MET A N 1
ATOM 1244 C CA . MET A 1 172 ? 5.412 -6.045 -4.454 1.00 96.44 172 MET A CA 1
ATOM 1245 C C . MET A 1 172 ? 5.083 -7.508 -4.747 1.00 96.44 172 MET A C 1
ATOM 1247 O O . MET A 1 172 ? 5.834 -8.405 -4.373 1.00 96.44 172 MET A O 1
ATOM 1251 N N . GLY A 1 173 ? 3.927 -7.748 -5.360 1.00 95.31 173 GLY A N 1
ATOM 1252 C CA . GLY A 1 173 ? 3.481 -9.081 -5.754 1.00 95.31 173 GLY A CA 1
ATOM 1253 C C . GLY A 1 173 ? 4.049 -9.508 -7.105 1.00 95.31 173 GLY A C 1
ATOM 1254 O O . GLY A 1 173 ? 4.459 -10.655 -7.259 1.00 95.31 173 GLY A O 1
ATOM 1255 N N . ALA A 1 174 ? 4.082 -8.589 -8.073 1.00 95.62 174 ALA A N 1
ATOM 1256 C CA . ALA A 1 174 ? 4.633 -8.828 -9.404 1.00 95.62 174 ALA A CA 1
ATOM 1257 C C . ALA A 1 174 ? 5.017 -7.515 -10.095 1.00 95.62 174 ALA A C 1
ATOM 1259 O O . ALA A 1 174 ? 4.444 -6.463 -9.809 1.00 95.62 174 ALA A O 1
ATOM 1260 N N . VAL A 1 175 ? 5.966 -7.603 -11.022 1.00 95.88 175 VAL A N 1
ATOM 1261 C CA . VAL A 1 175 ? 6.379 -6.531 -11.933 1.00 95.88 175 VAL A CA 1
ATOM 1262 C C . VAL A 1 175 ? 6.652 -7.142 -13.301 1.00 95.88 175 VAL A C 1
ATOM 1264 O O . VAL A 1 175 ? 7.069 -8.299 -13.381 1.00 95.88 175 VAL A O 1
ATOM 1267 N N . ASN A 1 176 ? 6.409 -6.390 -14.370 1.00 95.62 176 ASN A N 1
ATOM 1268 C CA . ASN A 1 176 ? 6.585 -6.884 -15.736 1.00 95.62 176 ASN A CA 1
ATOM 1269 C C . ASN A 1 176 ? 8.000 -6.706 -16.304 1.00 95.62 176 ASN A C 1
ATOM 1271 O O . ASN A 1 176 ? 8.230 -7.040 -17.460 1.00 95.62 176 ASN A O 1
ATOM 1275 N N . SER A 1 177 ? 8.947 -6.193 -15.524 1.00 94.62 177 SER A N 1
ATOM 1276 C CA . SER A 1 177 ? 10.339 -6.033 -15.939 1.00 94.62 177 SER A CA 1
ATOM 1277 C C . SER A 1 177 ? 11.290 -6.371 -14.792 1.00 94.62 177 SER A C 1
ATOM 1279 O O . SER A 1 177 ? 10.949 -6.252 -13.613 1.00 94.62 177 SER A O 1
ATOM 1281 N N . SER A 1 178 ? 12.511 -6.789 -15.122 1.00 93.25 178 SER A N 1
ATOM 1282 C CA . SER A 1 178 ? 13.557 -7.088 -14.133 1.00 93.25 178 SER A CA 1
ATOM 1283 C C . SER A 1 178 ? 14.308 -5.845 -13.641 1.00 93.25 178 SER A C 1
ATOM 1285 O O . SER A 1 178 ? 14.951 -5.908 -12.594 1.00 93.25 178 SER A O 1
ATOM 1287 N N . SER A 1 179 ? 14.248 -4.736 -14.384 1.00 93.38 179 SER A N 1
ATOM 1288 C CA . SER A 1 179 ? 14.849 -3.448 -14.028 1.00 93.38 179 SER A CA 1
ATOM 1289 C C . SER A 1 179 ? 14.187 -2.292 -14.787 1.00 93.38 179 SER A C 1
ATOM 1291 O O . SER A 1 179 ? 13.340 -2.506 -15.654 1.00 93.38 179 SER A O 1
ATOM 1293 N N . ASP A 1 180 ? 14.616 -1.067 -14.491 1.00 91.88 180 ASP A N 1
ATOM 1294 C CA . ASP A 1 180 ? 14.201 0.168 -15.165 1.00 91.88 180 ASP A CA 1
ATOM 1295 C C . ASP A 1 180 ? 14.606 0.233 -16.648 1.00 91.88 180 ASP A C 1
ATOM 1297 O O . ASP A 1 180 ? 13.877 0.791 -17.464 1.00 91.88 180 ASP A O 1
ATOM 1301 N N . ALA A 1 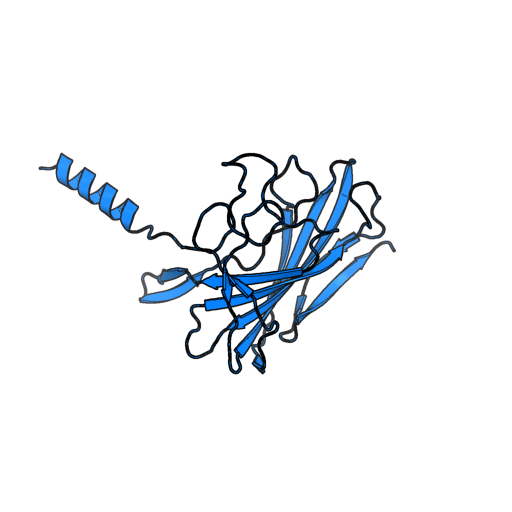181 ? 15.761 -0.340 -16.988 1.00 92.44 181 ALA A N 1
ATOM 1302 C CA . ALA A 1 181 ? 16.309 -0.394 -18.344 1.00 92.44 181 ALA A CA 1
ATOM 1303 C C . ALA A 1 181 ? 15.940 -1.668 -19.125 1.00 92.44 181 ALA A C 1
ATOM 1305 O O . ALA A 1 181 ? 16.394 -1.846 -20.255 1.00 92.44 181 ALA A O 1
ATOM 1306 N N . SER A 1 182 ? 15.188 -2.584 -18.513 1.00 91.31 182 SER A N 1
ATOM 1307 C CA . SER A 1 182 ? 14.733 -3.803 -19.181 1.00 91.31 182 SER A CA 1
ATOM 1308 C C . SER A 1 182 ? 13.336 -3.573 -19.741 1.00 91.31 182 SER A C 1
ATOM 1310 O O . SER A 1 182 ? 12.457 -3.129 -19.003 1.00 91.31 182 SER A O 1
ATOM 1312 N N . GLY A 1 183 ? 13.135 -3.914 -21.016 1.00 88.25 183 GLY A N 1
ATOM 1313 C CA . GLY A 1 183 ? 11.803 -3.950 -21.616 1.00 88.25 183 GLY A CA 1
ATOM 1314 C C . GLY A 1 183 ? 10.869 -4.900 -20.866 1.00 88.25 183 GLY A C 1
ATOM 1315 O O . GLY A 1 183 ? 11.315 -5.784 -20.120 1.00 88.25 183 GLY A O 1
ATOM 1316 N N . ASP A 1 184 ? 9.571 -4.704 -21.053 1.00 89.19 184 ASP A N 1
ATOM 1317 C CA . ASP A 1 184 ? 8.565 -5.540 -20.426 1.00 89.19 184 ASP A CA 1
ATOM 1318 C C . ASP A 1 184 ? 8.542 -6.955 -21.013 1.00 89.19 184 ASP A C 1
ATOM 1320 O O . ASP A 1 184 ? 8.698 -7.186 -22.209 1.00 89.19 184 ASP A O 1
ATOM 1324 N N . SER A 1 185 ? 8.365 -7.935 -20.132 1.00 91.81 185 SER A N 1
ATOM 1325 C CA . SER A 1 185 ? 8.215 -9.348 -20.485 1.00 91.81 185 SER A CA 1
ATOM 1326 C C . SER A 1 185 ? 6.759 -9.805 -20.507 1.00 91.81 185 SER A C 1
ATOM 1328 O O . SER A 1 185 ? 6.499 -10.974 -20.765 1.00 91.81 185 SER A O 1
ATOM 1330 N N . SER A 1 186 ? 5.829 -8.924 -20.129 1.00 93.31 186 SER A N 1
ATOM 1331 C CA . SER A 1 186 ? 4.389 -9.187 -20.070 1.00 93.31 186 SER A CA 1
ATOM 1332 C C . SER A 1 186 ? 3.604 -7.891 -19.851 1.00 93.31 186 SER A C 1
ATOM 1334 O O . SER A 1 186 ? 4.161 -6.865 -19.457 1.00 93.31 186 SER A O 1
ATOM 1336 N N . GLN A 1 187 ? 2.288 -7.941 -20.049 1.00 94.06 187 GLN A N 1
ATOM 1337 C CA . GLN A 1 187 ? 1.363 -6.921 -19.548 1.00 94.06 187 GLN A CA 1
ATOM 1338 C C . GLN A 1 187 ? 0.627 -7.453 -18.324 1.00 94.06 187 GLN A C 1
ATOM 1340 O O . GLN A 1 187 ? -0.002 -8.512 -18.385 1.00 94.06 187 GLN A O 1
ATOM 1345 N N . LEU A 1 188 ? 0.674 -6.711 -17.218 1.00 95.25 188 LEU A N 1
ATOM 1346 C CA . LEU A 1 188 ? -0.010 -7.084 -15.980 1.00 95.25 188 LEU A CA 1
ATOM 1347 C C . LEU A 1 188 ? -1.228 -6.182 -15.774 1.00 95.25 188 LEU A C 1
ATOM 1349 O O . LEU A 1 188 ? -1.128 -4.960 -15.854 1.00 95.25 188 LEU A O 1
ATOM 1353 N N . GLY A 1 189 ? -2.385 -6.771 -15.469 1.00 92.06 189 GLY A N 1
ATOM 1354 C CA . GLY A 1 189 ? -3.626 -6.014 -15.324 1.00 92.06 189 GLY A CA 1
ATOM 1355 C C . GLY A 1 189 ? -4.658 -6.637 -14.391 1.00 92.06 189 GLY A C 1
ATOM 1356 O O . GLY A 1 189 ? -4.651 -7.837 -14.109 1.00 92.06 189 GLY A O 1
ATOM 1357 N N . GLY A 1 190 ? -5.583 -5.787 -13.934 1.00 91.50 190 GLY A N 1
ATOM 1358 C CA . GLY A 1 190 ? -6.577 -6.131 -12.919 1.00 91.50 190 GLY A CA 1
ATOM 1359 C C . GLY A 1 190 ? -5.946 -6.403 -11.553 1.00 91.50 190 GLY A C 1
ATOM 1360 O O . GLY A 1 190 ? -4.729 -6.467 -11.417 1.00 91.50 190 GLY A O 1
ATOM 1361 N N . VAL A 1 191 ? -6.781 -6.552 -10.525 1.00 95.06 191 VAL A N 1
ATOM 1362 C CA . VAL A 1 191 ? -6.342 -7.068 -9.226 1.00 95.06 191 VAL A CA 1
ATOM 1363 C C . VAL A 1 191 ? -7.548 -7.536 -8.414 1.00 95.06 191 VAL A C 1
ATOM 1365 O O . VAL A 1 191 ? -8.578 -6.861 -8.368 1.00 95.06 191 VAL A O 1
ATOM 1368 N N . SER A 1 192 ? -7.426 -8.680 -7.755 1.00 96.19 192 SER A N 1
ATOM 1369 C CA . SER A 1 192 ? -8.276 -9.062 -6.629 1.00 96.19 192 SER A CA 1
ATOM 1370 C C . SER A 1 192 ? -7.425 -9.701 -5.539 1.00 96.19 192 SER A C 1
ATOM 1372 O O . SER A 1 192 ? -6.271 -10.070 -5.758 1.00 96.19 192 SER A O 1
ATOM 1374 N N . VAL A 1 193 ? -7.974 -9.773 -4.332 1.00 97.94 193 VAL A N 1
ATOM 1375 C CA . VAL A 1 193 ? -7.250 -10.262 -3.163 1.00 97.94 193 VAL A CA 1
ATOM 1376 C C . VAL A 1 193 ? -8.220 -10.950 -2.210 1.00 97.94 193 VAL A C 1
ATOM 1378 O O . VAL A 1 193 ? -9.363 -10.510 -2.072 1.00 97.94 193 VAL A O 1
ATOM 1381 N N . ASP A 1 194 ? -7.781 -12.026 -1.565 1.00 97.88 194 ASP A N 1
ATOM 1382 C CA . ASP A 1 194 ? -8.524 -12.651 -0.467 1.00 97.88 194 ASP A CA 1
ATOM 1383 C C . ASP A 1 194 ? -7.963 -12.249 0.903 1.00 97.88 194 ASP A C 1
ATOM 1385 O O . ASP A 1 194 ? -6.889 -11.661 1.010 1.00 97.88 194 ASP A O 1
ATOM 1389 N N . ALA A 1 195 ? -8.690 -12.552 1.979 1.00 97.81 195 ALA A N 1
ATOM 1390 C CA . ALA A 1 195 ? -8.317 -12.109 3.324 1.00 97.81 195 ALA A CA 1
ATOM 1391 C C . ALA A 1 195 ? -7.027 -12.768 3.857 1.00 97.81 195 ALA A C 1
ATOM 1393 O O . ALA A 1 195 ? -6.435 -12.278 4.821 1.00 97.81 195 ALA A O 1
ATOM 1394 N N . ASN A 1 196 ? -6.559 -13.853 3.225 1.00 97.31 196 ASN A N 1
ATOM 1395 C CA . ASN A 1 196 ? -5.264 -14.471 3.513 1.00 97.31 196 ASN A CA 1
ATOM 1396 C C . ASN A 1 196 ? -4.092 -13.715 2.864 1.00 97.31 196 ASN A C 1
ATOM 1398 O O . ASN A 1 196 ? -2.940 -14.015 3.176 1.00 97.31 196 ASN A O 1
ATOM 1402 N N . GLY A 1 197 ? -4.372 -12.733 2.004 1.00 96.50 197 GLY A N 1
ATOM 1403 C CA . GLY A 1 197 ? -3.368 -11.952 1.291 1.00 96.50 197 GLY A CA 1
ATOM 1404 C C . GLY A 1 197 ? -2.922 -12.581 -0.027 1.00 96.50 197 GLY A C 1
ATOM 1405 O O . GLY A 1 197 ? -1.897 -12.161 -0.566 1.00 96.50 197 GLY A O 1
ATOM 1406 N N . ASN A 1 198 ? -3.653 -13.566 -0.567 1.00 97.25 198 ASN A N 1
ATOM 1407 C CA . ASN A 1 198 ? -3.355 -14.066 -1.906 1.00 97.25 198 ASN A CA 1
ATOM 1408 C C . ASN A 1 198 ? -3.786 -13.018 -2.935 1.00 97.25 198 ASN A C 1
ATOM 1410 O O . ASN A 1 198 ? -4.943 -12.597 -2.953 1.00 97.25 198 ASN A O 1
ATOM 1414 N N . LEU A 1 199 ? -2.847 -12.603 -3.783 1.00 96.81 199 LEU A N 1
ATOM 1415 C CA . LEU A 1 199 ? -3.055 -11.602 -4.824 1.00 96.81 199 LEU A CA 1
ATOM 1416 C C . LEU A 1 199 ? -3.310 -12.295 -6.164 1.00 96.81 199 LEU A C 1
ATOM 1418 O O . LEU A 1 199 ? -2.484 -13.085 -6.621 1.00 96.81 199 LEU A O 1
ATOM 1422 N N . TYR A 1 200 ? -4.422 -11.964 -6.810 1.00 97.19 200 TYR A N 1
ATOM 1423 C CA . TYR A 1 200 ? -4.803 -12.499 -8.112 1.00 97.19 200 TYR A CA 1
ATOM 1424 C C . TYR A 1 200 ? -4.787 -11.375 -9.144 1.00 97.19 200 TYR A C 1
ATOM 1426 O O . TYR A 1 200 ? -5.357 -10.304 -8.931 1.00 97.19 200 TYR A O 1
ATOM 1434 N N . TYR A 1 201 ? -4.135 -11.617 -10.273 1.00 95.81 201 TYR A N 1
ATOM 1435 C CA . TYR A 1 201 ? -4.002 -10.660 -11.365 1.00 95.81 201 TYR A CA 1
ATOM 1436 C C . TYR A 1 201 ? -3.937 -11.406 -12.695 1.00 95.81 201 TYR A C 1
ATOM 1438 O O . TYR A 1 201 ? -3.720 -12.620 -12.741 1.00 95.81 201 TYR A O 1
ATOM 1446 N N . ARG A 1 202 ? -4.149 -10.674 -13.786 1.00 94.88 202 ARG A N 1
ATOM 1447 C CA . ARG A 1 202 ? -3.986 -11.187 -15.142 1.00 94.88 202 ARG A CA 1
ATOM 1448 C C . ARG A 1 202 ? -2.603 -10.813 -15.664 1.00 94.88 202 ARG A C 1
ATOM 1450 O O . ARG A 1 202 ? -2.174 -9.676 -15.484 1.00 94.88 202 ARG A O 1
ATOM 1457 N N . ALA A 1 203 ? -1.956 -11.762 -16.330 1.00 94.25 203 ALA A N 1
ATOM 1458 C CA . ALA A 1 203 ? -0.748 -11.544 -17.111 1.00 94.25 203 ALA A CA 1
ATOM 1459 C C . ALA A 1 203 ? -1.014 -11.967 -18.562 1.00 94.25 203 ALA A C 1
ATOM 1461 O O . ALA A 1 203 ? -1.510 -13.072 -18.793 1.00 94.25 203 ALA A O 1
ATOM 1462 N N . ASP A 1 204 ? -0.708 -11.086 -19.509 1.00 91.81 204 ASP A N 1
ATOM 1463 C CA . ASP A 1 204 ? -0.796 -11.327 -20.950 1.00 91.81 204 ASP A CA 1
ATOM 1464 C C . ASP A 1 204 ? 0.588 -11.170 -21.606 1.00 91.81 204 ASP A C 1
ATOM 1466 O O . ASP A 1 204 ? 1.466 -10.516 -21.045 1.00 91.81 204 ASP A O 1
ATOM 1470 N N . ASP A 1 205 ? 0.735 -11.732 -22.811 1.00 82.25 205 ASP A N 1
ATOM 1471 C CA . ASP A 1 205 ? 1.907 -11.578 -23.695 1.00 82.25 205 ASP A CA 1
ATOM 1472 C C . ASP A 1 205 ? 3.242 -12.019 -23.062 1.00 82.25 205 ASP A C 1
ATOM 1474 O O . ASP A 1 205 ? 4.183 -11.239 -22.956 1.00 82.25 205 ASP A O 1
ATOM 1478 N N . PHE A 1 206 ? 3.273 -13.276 -22.597 1.00 64.69 206 PHE A N 1
ATOM 1479 C CA . PHE A 1 206 ? 4.432 -13.944 -21.989 1.00 64.69 206 PHE A CA 1
ATOM 1480 C C . PHE A 1 206 ? 5.195 -14.847 -22.970 1.00 64.69 206 PHE A C 1
ATOM 1482 O O . PHE A 1 206 ? 4.556 -15.411 -23.892 1.00 64.69 206 PHE A O 1
#

Foldseek 3Di:
DVVVVVVVVVVVVVVVPPDLLAPPAFFPPPPDWDAQFAAVQPCFKAKAKTFFDWDADPVGDIDTDHDQDDAHDQERRYNHFDWDAKAKAPDKDWQAADPDQKHFYDRDHQEDGGPRGDTGDIDGDDGGWIKIKMKIKTWDAHPLRATKIWIKMWIWTDHPVCNRMIIIIIGTPDMQANGSNGHGQWDKDDWYAHRVGDIDTDTGND

Radius of gyration: 19.37 Å; chains: 1; bounding box: 42×58×45 Å

Secondary structure (DSSP, 8-state):
-HHHHHHHHHHHHHHSS----------SSTTPSS--PPPTTT--EEEEEEEPEEEE-TTS-EEEE--------S-TTSS-PEEEEEEE-S--EEEEE-S-S-EEE--STTEESSTTSEE-EEE---SEEEEEEEEEEEEEE-TTS-EEEEEEEEEEEEETTEEEEEEEEEEEEEES-SSTTSPPS-EEEEEEE-TT--EEEEEE--

Sequence (206 aa):
MRQQIRIAALIATAGLCGTAIAQDSVSSNLGGLPGDALNPWSDHCAAYVVDLAPITTSAGHTFGVAPLLKSTQIDPNFFNNLGSTVGISTDVLSDVPFSRASYMQWSTAGAGVSAQNTMGDAVSPTGNASQFAIGWSEFGTTAAGESYNGMIGAIVNYDPSDANRLFVDRRMGAVNSSSDASGDSSQLGGVSVDANGNLYYRADDF

pLDDT: mean 88.91, std 12.4, range [45.16, 98.62]